Protein 1XQP (pdb70)

Solvent-accessible surface area: 11526 Å² total; per-residue (Å²): 63,144,86,16,38,124,107,0,18,80,19,1,123,172,9,43,53,127,76,0,10,134,26,2,57,175,8,29,6,19,156,5,0,11,54,0,7,161,103,30,35,52,76,41,0,3,45,0,0,1,0,0,0,0,0,23,52,149,44,86,37,40,10,8,72,0,3,74,60,0,3,142,38,0,35,146,81,110,23,147,67,15,24,188,35,0,25,139,0,0,88,66,0,69,33,0,119,77,34,27,122,60,0,38,131,57,1,96,110,0,4,122,32,83,10,60,13,122,64,12,25,62,0,2,137,66,0,21,156,55,7,62,27,155,78,40,47,75,8,0,0,32,0,0,3,0,0,1,2,0,24,0,22,44,105,67,60,93,56,70,8,53,100,105,2,9,0,8,2,32,91,7,0,0,65,0,0,78,5,0,2,10,5,128,34,66,14,86,48,0,59,179,117,49,86,36,0,8,160,36,0,41,21,0,1,165,95,20,37,0,0,0,0,0,0,5,0,1,0,47,17,0,0,36,4,0,33,81,28,68,83,112,176,20,5,45,179,44,0,24,42,2,1,45,127,55,69,74,3,125,57,168

Radius of gyration: 17.63 Å; Cα contacts (8 Å, |Δi|>4): 350; chains: 1; bounding box: 35×51×40 Å

Secondary structure (DSSP, 8-state):
-HHHHHHHHHHHTTS-HHHHHHHHTT-HHHHHHHHHHHHH-HHHHHHHHHHHHHT--S-SS-HHHHHHHHHHHHHTS--SSHHHHHHHHHHH-TTS-TTHHHHHHHHHHHTT----TT-HHHHHHHHIIIIIS-TTSHHHHHHHHHHHHHHHHHHT---PPPTTS-----HHHHHHHHHTT--SS-HHHHHHTHHHHHHHHHHHHHHHT--HHHHHHHHHHHHHHHHH--STTSS-HHHHHHTT-STT-S--

InterPro domains:
  IPR011257 DNA glycosylase [SSF48150] (5-252)
  IPR015254 N-glycosylase/DNA lyase-like [PF09171] (12-231)
  IPR016544 N-glycosylase/DNA lyase [MF_01168] (9-245)
  IPR016544 N-glycosylase/DNA lyase [PIRSF008955] (2-250)
  IPR023170 Helix-hairpin-helix, base-excision DNA repair, C-terminal [G3DSA:1.10.1670.10] (7-243)

Organism: Pyrobaculum aerophilum (strain ATCC 51768 / DSM 7523 / JCM 9630 / CIP 104966 / NBRC 100827 / IM2) (NCBI:txid178306)

Sequence (252 aa):
AESQLKRVIETLRRLGIEEVLKLERRDPQYRAVCNVVKRHGETVGSRLAMLNALISYRLTGKGEEHWEYFGKYFSQLEVIDLCRDFLKYIETSPFLKIGVEARKKRALKACDYVPNLEDLGLTLRQLSHIVGARREQKTLVFTIKILNYAYMCSRGVNRVLPFDIPIPVDYRVARLTWCAGLIDFPPEEALRRYEAVQKIWDAVARETGIPPLHLDTLLWLAGRAVLYGENLHGVPKEVIALFQWRGGCRPP

Nearest PDB structures (foldseek):
  1xqp-assembly1_A  TM=1.004E+00  e=8.273E-38  Pyrobaculum aerophilum
  7p8l-assembly1_A  TM=8.700E-01  e=3.855E-12  Pyrococcus abyssi GE5
  7oli-assembly1_A  TM=8.568E-01  e=7.727E-12  Pyrococcus abyssi GE5
  1xg7-assembly1_B  TM=8.460E-01  e=8.093E-12  Pyrococcus furiosus DSM 3638
  7ou3-assembly1_A  TM=8.286E-01  e=3.458E-10  Thermococcus gammatolerans EJ3

Foldseek 3Di:
DVVLLVLLLVLLLVDALVNLLVLLCPQLLLVLLLLLCVQPPLFLSLLLLLLLLLQQPPWPDDPSVSSNVSSVVRNPDDDDQQLVVSLVVLVPDNRNPPPSVVSNVLSVLCRVPTADLVCLVVRLVVSCVSNVHDSQEQSSLSSSLSSLSSVCSNVVDDDADDQPRFARLDLLLLLLCVLLVVDDDHSVVCNVVVVVSRVSLSVSCVSNVHHRSSVNSLSVQLSCCQAANPPVVSDDPSSNVSSNNDDPRHYD

Structure (mmCIF, N/CA/C/O backbone):
data_1XQP
#
_entry.id   1XQP
#
_cell.length_a   72.220
_cell.length_b   98.110
_cell.length_c   36.170
_cell.angle_alpha   90.00
_cell.angle_beta   90.00
_cell.angle_gamma   90.00
#
_symmetry.space_group_name_H-M   'P 21 21 2'
#
loop_
_entity.id
_entity.type
_entity.pdbx_description
1 polymer '8-oxoguanine DNA glycosylase'
2 non-polymer "2'-DEOXY-8-OXOGUANOSINE"
3 water water
#
loop_
_atom_site.group_PDB
_atom_site.id
_atom_site.type_symbol
_atom_site.label_atom_id
_atom_site.label_alt_id
_atom_site.label_comp_id
_atom_site.label_asym_id
_atom_site.label_entity_id
_atom_site.label_seq_id
_atom_site.pdbx_PDB_ins_code
_atom_site.Cartn_x
_atom_site.Cartn_y
_atom_site.Cartn_z
_atom_site.occupancy
_atom_site.B_iso_or_equiv
_atom_site.auth_seq_id
_atom_site.auth_comp_id
_atom_site.auth_asym_id
_atom_site.auth_atom_id
_atom_site.pdbx_PDB_model_num
ATOM 1 N N . ALA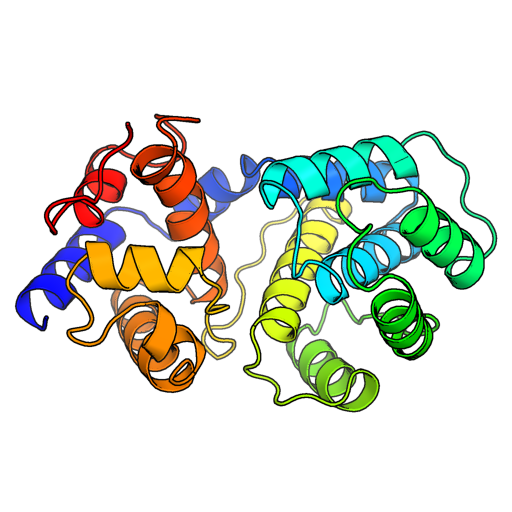 A 1 3 ? 5.844 0.925 20.232 1.00 47.97 3 ALA A N 1
ATOM 2 C CA . ALA A 1 3 ? 5.495 1.964 21.262 1.00 47.66 3 ALA A CA 1
ATOM 3 C C . ALA A 1 3 ? 5.461 1.370 22.679 1.00 47.42 3 ALA A C 1
ATOM 4 O O . ALA A 1 3 ? 5.835 2.042 23.646 1.00 47.24 3 ALA A O 1
ATOM 6 N N . GLU A 1 4 ? 5.000 0.120 22.782 1.00 46.95 4 GLU A N 1
ATOM 7 C CA . GLU A 1 4 ? 5.040 -0.656 24.030 1.00 46.20 4 GLU A CA 1
ATOM 8 C C . GLU A 1 4 ? 6.472 -1.127 24.277 1.00 45.01 4 GLU A C 1
ATOM 9 O O . GLU A 1 4 ? 6.975 -1.081 25.400 1.00 44.19 4 GLU A O 1
ATOM 15 N N . SER A 1 5 ? 7.118 -1.595 23.211 1.00 43.41 5 SER A N 1
ATOM 16 C CA . SER A 1 5 ? 8.518 -2.007 23.275 1.00 42.07 5 SER A CA 1
ATOM 17 C C . SER A 1 5 ? 9.441 -0.811 23.541 1.00 40.47 5 SER A C 1
ATOM 18 O O . SER A 1 5 ? 10.400 -0.924 24.305 1.00 39.80 5 SER A O 1
ATOM 21 N N . GLN A 1 6 ? 9.155 0.317 22.882 1.00 38.58 6 GLN A N 1
ATOM 22 C CA . GLN A 1 6 ? 9.866 1.578 23.146 1.00 37.29 6 GLN A CA 1
ATOM 23 C C . GLN A 1 6 ? 9.616 2.068 24.570 1.00 35.57 6 GLN A C 1
ATOM 24 O O . GLN A 1 6 ? 10.550 2.490 25.268 1.00 34.95 6 GLN A O 1
ATOM 30 N N . LEU A 1 7 ? 8.360 1.999 25.001 1.00 33.98 7 LEU A N 1
ATOM 31 C CA . LEU A 1 7 ? 8.012 2.368 26.370 1.00 33.33 7 LEU A CA 1
ATOM 32 C C . LEU A 1 7 ? 8.824 1.572 27.402 1.00 32.31 7 LEU A C 1
ATOM 33 O O . LEU A 1 7 ? 9.332 2.141 28.367 1.00 30.90 7 LEU A O 1
ATOM 38 N N . LYS A 1 8 ? 8.976 0.267 27.183 1.00 31.89 8 LYS A N 1
ATOM 39 C CA . LYS A 1 8 ? 9.780 -0.571 28.090 1.00 31.32 8 LYS A CA 1
ATOM 40 C C . LYS A 1 8 ? 11.258 -0.160 28.073 1.00 29.80 8 LYS A C 1
ATOM 41 O O . LYS A 1 8 ? 11.893 -0.072 29.112 1.00 28.51 8 LYS A O 1
ATOM 47 N N . ARG A 1 9 ? 11.811 0.079 26.886 1.00 29.00 9 ARG A N 1
ATOM 48 C CA . ARG A 1 9 ? 13.204 0.534 26.763 1.00 28.97 9 ARG A CA 1
ATOM 49 C C . ARG A 1 9 ? 13.451 1.852 27.528 1.00 27.70 9 ARG A C 1
ATOM 50 O O . ARG A 1 9 ? 14.451 1.999 28.241 1.00 26.83 9 ARG A O 1
ATOM 58 N N . VAL A 1 10 ? 12.538 2.806 27.370 1.00 26.35 10 VAL A N 1
ATOM 59 C CA . VAL A 1 10 ? 12.656 4.089 28.061 1.00 26.23 10 VAL A CA 1
ATOM 60 C C . VAL A 1 10 ? 12.621 3.890 29.577 1.00 25.12 10 VAL A C 1
ATOM 61 O O . VAL A 1 10 ? 13.483 4.402 30.309 1.00 23.52 10 VAL A O 1
ATOM 65 N N . ILE A 1 11 ? 11.642 3.128 30.053 1.00 25.16 11 ILE A N 1
ATOM 66 C CA . ILE A 1 11 ? 11.564 2.868 31.510 1.00 26.06 11 ILE A CA 1
ATOM 67 C C . ILE A 1 11 ? 12.861 2.224 32.082 1.00 26.63 11 ILE A C 1
ATOM 68 O O . ILE A 1 11 ? 13.400 2.680 33.095 1.00 26.29 11 ILE A O 1
ATOM 73 N N . GLU A 1 12 ? 13.358 1.180 31.417 1.00 27.37 12 GLU A N 1
ATOM 74 C CA . GLU A 1 12 ? 14.481 0.392 31.958 1.00 28.03 12 GLU A CA 1
ATOM 75 C C . GLU A 1 12 ? 15.824 1.132 31.792 1.00 28.50 12 GLU A C 1
ATOM 76 O O . GLU A 1 12 ? 16.773 0.880 32.530 1.00 28.83 12 GLU A O 1
ATOM 82 N N . THR A 1 13 ? 15.881 2.096 30.868 1.00 29.31 13 THR A N 1
ATOM 83 C CA . THR A 1 13 ? 17.050 2.990 30.760 1.00 29.36 13 THR A CA 1
ATOM 84 C C . THR A 1 13 ? 17.077 4.089 31.840 1.00 29.70 13 THR A C 1
ATOM 85 O O . THR A 1 13 ? 18.077 4.262 32.537 1.00 29.36 13 THR A O 1
ATOM 89 N N . LEU A 1 14 ? 15.975 4.821 32.007 1.00 29.58 14 LEU A N 1
ATOM 90 C CA . LEU A 1 14 ? 15.882 5.849 33.054 1.00 30.56 14 LEU A CA 1
ATOM 91 C C . LEU A 1 14 ? 15.916 5.265 34.475 1.00 31.02 14 LEU A C 1
ATOM 92 O O . LEU A 1 14 ? 16.337 5.927 35.432 1.00 30.21 14 LEU A O 1
ATOM 97 N N . ARG A 1 15 ? 15.496 4.007 34.611 1.00 31.96 15 ARG A N 1
ATOM 98 C CA . ARG A 1 15 ? 15.626 3.287 35.895 1.00 32.47 15 ARG A CA 1
ATOM 99 C C . ARG A 1 15 ? 17.098 3.241 36.371 1.00 32.94 15 ARG A C 1
ATOM 100 O O . ARG A 1 15 ? 17.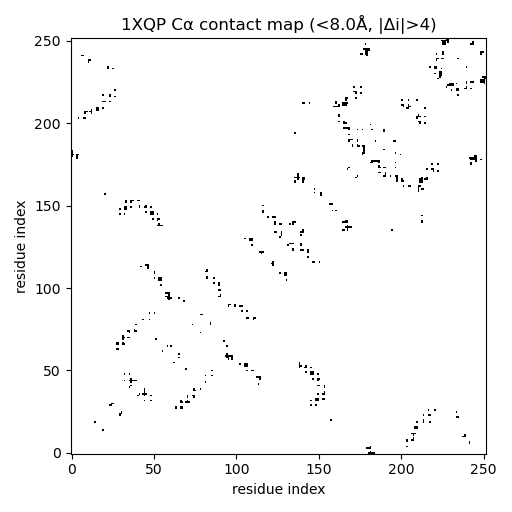352 3.163 37.569 1.00 33.38 15 ARG A O 1
ATOM 108 N N . ARG A 1 16 ? 18.051 3.333 35.436 1.00 32.95 16 ARG A N 1
ATOM 109 C CA . ARG A 1 16 ? 19.491 3.384 35.759 1.00 33.72 16 ARG A CA 1
ATOM 110 C C . ARG A 1 16 ? 19.895 4.597 36.617 1.00 34.32 16 ARG A C 1
ATOM 111 O O . ARG A 1 16 ? 20.875 4.536 37.372 1.00 33.84 16 ARG A O 1
ATOM 119 N N . LEU A 1 17 ? 19.143 5.687 36.464 1.00 35.28 17 LEU A N 1
ATOM 120 C CA . LEU A 1 17 ? 19.332 6.931 37.200 1.00 36.08 17 LEU A CA 1
ATOM 121 C C . LEU A 1 17 ? 18.397 6.931 38.412 1.00 37.06 17 LEU A C 1
ATOM 122 O O . LEU A 1 17 ? 17.175 6.790 38.293 1.00 38.39 17 LEU A O 1
ATOM 129 N N . GLY A 1 18 ? 18.953 7.114 39.588 1.00 37.77 18 GLY A N 1
ATOM 130 C CA . GLY A 1 18 ? 18.076 7.343 40.739 1.00 37.78 18 GLY A CA 1
ATOM 131 C C . GLY A 1 18 ? 17.425 8.724 40.622 1.00 37.85 18 GLY A C 1
ATOM 132 O O . GLY A 1 18 ? 17.805 9.533 39.750 1.00 37.69 18 GLY A O 1
ATOM 133 N N . ILE A 1 19 ? 16.439 9.007 41.484 1.00 37.75 19 ILE A N 1
ATOM 134 C CA . ILE A 1 19 ? 15.931 10.384 41.623 1.00 37.48 19 ILE A CA 1
ATOM 135 C C . ILE A 1 19 ? 17.037 11.317 42.154 1.00 37.85 19 ILE A C 1
ATOM 136 O O . ILE A 1 19 ? 17.046 12.499 41.810 1.00 37.42 19 ILE A O 1
ATOM 141 N N . GLU A 1 20 ? 17.950 10.795 42.990 1.00 37.52 20 GLU A N 1
ATOM 142 C CA . GLU A 1 20 ? 19.057 11.622 43.499 1.00 37.86 20 GLU A CA 1
ATOM 143 C C . GLU A 1 20 ? 19.931 12.162 42.359 1.00 36.98 20 GLU A C 1
ATOM 144 O O . GLU A 1 20 ? 20.255 13.352 42.344 1.00 35.28 20 GLU A O 1
ATOM 150 N N . GLU A 1 21 ? 20.306 11.280 41.426 1.00 36.78 21 GLU A N 1
ATOM 151 C CA . GLU A 1 21 ? 21.102 11.672 40.248 1.00 36.12 21 GLU A CA 1
ATOM 152 C C . GLU A 1 21 ? 20.355 12.696 39.383 1.00 34.65 21 GLU A C 1
ATOM 153 O O . GLU A 1 21 ? 20.942 13.681 38.957 1.00 32.98 21 GLU A O 1
ATOM 159 N N . VAL A 1 22 ? 19.044 12.493 39.167 1.00 33.35 22 VAL A N 1
ATOM 160 C CA . VAL A 1 22 ? 18.225 13.442 38.419 1.00 33.84 22 VAL A CA 1
ATOM 161 C C . VAL A 1 22 ? 18.208 14.831 39.067 1.00 32.93 22 VAL A C 1
ATOM 162 O O . VAL A 1 22 ? 18.432 15.839 38.406 1.00 31.69 22 VAL A O 1
ATOM 166 N N . LEU A 1 23 ? 18.012 14.884 40.386 1.00 32.20 23 LEU A N 1
ATOM 167 C CA . LEU A 1 23 ? 18.077 16.155 41.088 1.00 32.77 23 LEU A CA 1
ATOM 168 C C . LEU A 1 23 ? 19.429 16.858 40.920 1.00 32.00 23 LEU A C 1
ATOM 169 O O . LEU A 1 23 ? 19.475 18.081 40.784 1.00 31.80 23 LEU A O 1
ATOM 174 N N . LYS A 1 24 ? 20.513 16.089 40.923 1.00 32.43 24 LYS A N 1
ATOM 175 C CA . LYS A 1 24 ? 21.848 16.654 40.722 1.00 33.59 24 LYS A CA 1
ATOM 176 C C . LYS A 1 24 ? 22.008 17.209 39.300 1.00 33.38 24 LYS A C 1
ATOM 177 O O . LYS A 1 24 ? 22.510 18.342 39.108 1.00 32.21 24 LYS A O 1
ATOM 183 N N . LEU A 1 25 ? 21.566 16.404 38.332 1.00 33.39 25 LEU A N 1
ATOM 184 C CA . LEU A 1 25 ? 21.633 16.785 36.904 1.00 33.79 25 LEU A CA 1
ATOM 185 C C . LEU A 1 25 ? 20.861 18.078 36.671 1.00 33.43 25 LEU A C 1
ATOM 186 O O . LEU A 1 25 ? 21.257 18.955 35.883 1.00 34.64 25 LEU A O 1
ATOM 191 N N . GLU A 1 26 ? 19.730 18.178 37.341 1.00 33.56 26 GLU A N 1
ATOM 192 C CA . GLU A 1 26 ? 18.815 19.304 37.228 1.00 33.07 26 GLU A CA 1
ATOM 193 C C . GLU A 1 26 ? 19.400 20.635 37.715 1.00 33.10 26 GLU A C 1
ATOM 194 O O . GLU A 1 26 ? 19.055 21.681 37.175 1.00 32.79 26 GLU A O 1
ATOM 200 N N . ARG A 1 27 ? 20.325 20.598 38.689 1.00 32.81 27 ARG A N 1
ATOM 201 C CA . ARG A 1 27 ? 21.047 21.807 39.146 1.00 32.45 27 ARG A CA 1
ATOM 202 C C . ARG A 1 27 ? 21.950 22.476 38.075 1.00 32.26 27 ARG A C 1
ATOM 203 O O . ARG A 1 27 ? 22.343 23.641 38.231 1.00 32.26 27 ARG A O 1
ATOM 211 N N . ARG A 1 28 ? 22.251 21.749 36.994 1.00 31.49 28 ARG A N 1
ATOM 212 C CA . ARG A 1 28 ? 23.031 22.252 35.862 1.00 32.23 28 ARG A CA 1
ATOM 213 C C . ARG A 1 28 ? 22.162 22.799 34.738 1.00 31.97 28 ARG A C 1
ATOM 214 O O . ARG A 1 28 ? 22.691 23.303 33.748 1.00 32.34 28 ARG A O 1
ATOM 222 N N . ASP A 1 29 ? 20.841 22.722 34.869 1.00 31.53 29 ASP A N 1
ATOM 223 C CA . ASP A 1 29 ? 19.987 23.409 33.882 1.00 31.53 29 ASP A CA 1
ATOM 224 C C . ASP A 1 29 ? 20.354 24.912 33.881 1.00 31.12 29 ASP A C 1
ATOM 225 O O . ASP A 1 29 ? 20.322 25.547 34.910 1.00 29.81 29 ASP A O 1
ATOM 230 N N . PRO A 1 30 ? 20.721 25.490 32.735 1.00 31.97 30 PRO A N 1
ATOM 231 C CA . PRO A 1 30 ? 21.021 26.927 32.678 1.00 31.37 30 PRO A CA 1
ATOM 232 C C . PRO A 1 30 ? 19.907 27.808 33.233 1.00 30.40 30 PRO A C 1
ATOM 233 O O . PRO A 1 30 ? 20.182 28.858 33.806 1.00 30.63 30 PRO A O 1
ATOM 237 N N . GLN A 1 31 ? 18.657 27.366 33.104 1.00 30.91 31 GLN A N 1
ATOM 238 C CA . GLN A 1 31 ? 17.489 28.030 33.692 1.00 30.68 31 GLN A CA 1
ATOM 239 C C . GLN A 1 31 ? 17.506 28.082 35.251 1.00 30.67 31 GLN A C 1
ATOM 240 O O . GLN A 1 31 ? 17.076 29.076 35.863 1.00 30.83 31 GLN A O 1
ATOM 246 N N . TYR A 1 32 ? 17.998 27.016 35.893 1.00 31.06 32 TYR A N 1
ATOM 247 C CA . TYR A 1 32 ? 18.128 26.989 37.339 1.00 30.17 32 TYR A CA 1
ATOM 248 C C . TYR A 1 32 ? 19.080 28.114 37.803 1.00 30.02 32 TYR A C 1
ATOM 249 O O . TYR A 1 32 ? 18.764 28.861 38.744 1.00 28.29 32 TYR A O 1
ATOM 258 N N . ARG A 1 33 ? 20.233 28.224 37.134 1.00 30.84 33 ARG A N 1
ATOM 259 C CA . ARG A 1 33 ? 21.223 29.260 37.443 1.00 31.25 33 ARG A CA 1
ATOM 260 C C . ARG A 1 33 ? 20.663 30.697 37.317 1.00 30.71 33 ARG A C 1
ATOM 261 O O . ARG A 1 33 ? 20.895 31.511 38.204 1.00 29.99 33 ARG A O 1
ATOM 269 N N . ALA A 1 34 ? 19.930 30.975 36.234 1.00 30.42 34 ALA A N 1
ATOM 270 C CA . ALA A 1 34 ? 19.300 32.293 36.022 1.00 30.15 34 ALA A CA 1
ATOM 271 C C . ALA A 1 34 ? 18.320 32.618 37.156 1.00 29.48 34 ALA A C 1
ATOM 272 O O . ALA A 1 34 ? 18.343 33.714 37.733 1.00 29.09 34 ALA A O 1
ATOM 274 N N . VAL A 1 35 ? 17.432 31.666 37.460 1.00 29.66 35 VAL A N 1
ATOM 275 C CA . VAL A 1 35 ? 16.445 31.851 38.505 1.00 29.61 35 VAL A CA 1
ATOM 276 C C . VAL A 1 35 ? 17.143 32.086 39.871 1.00 28.60 35 VAL A C 1
ATOM 277 O O . VAL A 1 35 ? 16.732 32.984 40.606 1.00 27.39 35 VAL A O 1
ATOM 281 N N . CYS A 1 36 ? 18.206 31.312 40.145 1.00 29.28 36 CYS A N 1
ATOM 282 C CA . CYS A 1 36 ? 18.954 31.377 41.400 1.00 29.52 36 CYS A CA 1
ATOM 283 C C . CYS A 1 36 ? 19.714 32.715 41.527 1.00 28.72 36 CYS A C 1
ATOM 284 O O . CYS A 1 36 ? 19.709 33.325 42.582 1.00 27.83 36 CYS A O 1
ATOM 287 N N . ASN A 1 37 ? 20.275 33.215 40.425 1.00 29.33 37 ASN A N 1
ATOM 288 C CA . ASN A 1 37 ? 20.888 34.558 40.429 1.00 29.70 37 ASN A CA 1
ATOM 289 C C . ASN A 1 37 ? 19.880 35.659 40.819 1.00 29.54 37 ASN A C 1
ATOM 290 O O . ASN A 1 37 ? 20.204 36.537 41.620 1.00 29.20 37 ASN A O 1
ATOM 295 N N . VAL A 1 38 ? 18.649 35.562 40.305 1.00 29.14 38 VAL A N 1
ATOM 296 C CA . VAL A 1 38 ? 17.592 36.544 40.623 1.00 29.09 38 VAL A CA 1
ATOM 297 C C . VAL A 1 38 ? 17.131 36.443 42.090 1.00 28.69 38 VAL A C 1
ATOM 298 O O . VAL A 1 38 ? 17.016 37.460 42.781 1.00 28.89 38 VAL A O 1
ATOM 302 N N . VAL A 1 39 ? 16.932 35.214 42.569 1.00 28.78 39 VAL A N 1
ATOM 303 C CA . VAL A 1 39 ? 16.614 34.971 43.997 1.00 28.64 39 VAL A CA 1
ATOM 304 C C . VAL A 1 39 ? 17.709 35.454 44.981 1.00 28.88 39 VAL A C 1
ATOM 305 O O . VAL A 1 39 ? 17.399 36.050 46.038 1.00 27.62 39 VAL A O 1
ATOM 309 N N . LYS A 1 40 ? 18.972 35.208 44.645 1.00 28.50 40 LYS A N 1
ATOM 310 C CA . LYS A 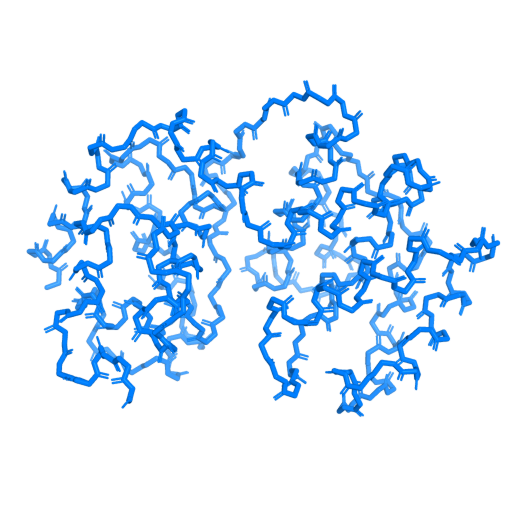1 40 ? 20.074 35.667 45.489 1.00 30.20 40 LYS A CA 1
ATOM 311 C C . LYS A 1 40 ? 20.052 37.199 45.559 1.00 29.52 40 LYS A C 1
ATOM 312 O O . LYS A 1 40 ? 20.298 37.751 46.616 1.00 29.25 40 LYS A O 1
ATOM 318 N N . ARG A 1 41 ? 19.718 37.862 44.449 1.00 29.33 41 ARG A N 1
ATOM 319 C CA . ARG A 1 41 ? 19.720 39.324 44.387 1.00 29.79 41 ARG A CA 1
ATOM 320 C C . ARG A 1 41 ? 18.557 39.935 45.154 1.00 29.49 41 ARG A C 1
ATOM 321 O O . ARG A 1 41 ? 18.762 40.879 45.913 1.00 29.15 41 ARG A O 1
ATOM 329 N N . HIS A 1 42 ? 17.355 39.395 44.950 1.00 29.45 42 HIS A N 1
ATOM 330 C CA . HIS A 1 42 ? 16.120 40.029 45.395 1.00 29.73 42 HIS A CA 1
ATOM 331 C C . HIS A 1 42 ? 15.435 39.392 46.604 1.00 30.52 42 HIS A C 1
ATOM 332 O O . HIS A 1 42 ? 14.480 39.950 47.135 1.00 30.15 42 HIS A O 1
ATOM 339 N N . GLY A 1 43 ? 15.941 38.243 47.050 1.00 31.07 43 GLY A N 1
ATOM 340 C CA . GLY A 1 43 ? 15.297 37.499 48.131 1.00 30.80 43 GLY A CA 1
ATOM 341 C C . GLY A 1 43 ? 14.196 36.574 47.641 1.00 30.71 43 GLY A C 1
ATOM 342 O O . GLY A 1 43 ? 13.770 36.622 46.468 1.00 29.75 43 GLY A O 1
ATOM 343 N N . GLU A 1 44 ? 13.711 35.738 48.547 1.00 30.80 44 GLU A N 1
ATOM 344 C CA . GLU A 1 44 ? 12.799 34.677 48.199 1.00 31.00 44 GLU A CA 1
ATOM 345 C C . GLU A 1 44 ? 11.471 35.170 47.637 1.00 30.39 44 GLU A C 1
ATOM 346 O O . GLU A 1 44 ? 11.008 34.667 46.609 1.00 30.91 44 GLU A O 1
ATOM 352 N N . THR A 1 45 ? 10.841 36.124 48.314 1.00 29.24 45 THR A N 1
ATOM 353 C CA . THR A 1 45 ? 9.497 36.550 47.897 1.00 29.36 45 THR A CA 1
ATOM 354 C C . THR A 1 45 ? 9.540 37.303 46.535 1.00 29.00 45 THR A C 1
ATOM 355 O O . THR A 1 45 ? 8.879 36.892 45.577 1.00 28.15 45 THR A O 1
ATOM 362 N N . VAL A 1 46 ? 10.366 38.346 46.430 1.00 28.47 46 VAL A N 1
ATOM 363 C CA . VAL A 1 46 ? 10.439 39.118 45.175 1.00 28.63 46 VAL A CA 1
ATOM 364 C C . VAL A 1 46 ? 10.999 38.290 44.011 1.00 27.78 46 VAL A C 1
ATOM 365 O O . VAL A 1 46 ? 10.438 38.290 42.901 1.00 26.68 46 VAL A O 1
ATOM 369 N N . GLY A 1 47 ? 12.108 37.589 44.263 1.00 27.69 47 GLY A N 1
ATOM 370 C CA . GLY A 1 47 ? 12.717 36.695 43.255 1.00 27.79 47 GLY A CA 1
ATOM 371 C C . GLY A 1 47 ? 11.768 35.623 42.742 1.00 28.00 47 GLY A C 1
ATOM 372 O O . GLY A 1 47 ? 11.684 35.389 41.519 1.00 26.45 47 GLY A O 1
ATOM 373 N N . SER A 1 48 ? 10.998 35.009 43.646 1.00 27.71 48 SER A N 1
ATOM 374 C CA . SER A 1 48 ? 10.047 33.958 43.231 1.00 27.95 48 SER A CA 1
ATOM 375 C C . SER A 1 48 ? 8.890 34.544 42.422 1.00 27.54 48 SER A C 1
ATOM 376 O O . SER A 1 48 ? 8.502 33.945 41.425 1.00 26.77 48 SER A O 1
ATOM 379 N N . ARG A 1 49 ? 8.423 35.737 42.784 1.00 26.90 49 ARG A N 1
ATOM 380 C CA . ARG A 1 49 ? 7.402 36.446 41.987 1.00 27.37 49 ARG A CA 1
ATOM 381 C C . ARG A 1 49 ? 7.902 36.755 40.566 1.00 27.32 49 ARG A C 1
ATOM 382 O O . ARG A 1 49 ? 7.186 36.515 39.596 1.00 27.19 49 ARG A O 1
ATOM 390 N N . LEU A 1 50 ? 9.130 37.274 40.442 1.00 27.02 50 LEU A N 1
ATOM 391 C CA . LEU A 1 50 ? 9.710 37.610 39.123 1.00 28.03 50 LEU A CA 1
ATOM 392 C C . LEU A 1 50 ? 9.830 36.351 38.250 1.00 28.46 50 LEU A C 1
ATOM 393 O O . LEU A 1 50 ? 9.432 36.348 37.072 1.00 28.97 50 LEU A O 1
ATOM 398 N N . ALA A 1 51 ? 10.329 35.272 38.850 1.00 29.10 51 ALA A N 1
ATOM 399 C CA . ALA A 1 51 ? 10.498 33.991 38.165 1.00 28.76 51 ALA A CA 1
ATOM 400 C C . ALA A 1 51 ? 9.137 33.437 37.718 1.00 28.99 51 ALA A C 1
ATOM 401 O O . ALA A 1 51 ? 9.004 32.949 36.592 1.00 27.88 51 ALA A O 1
ATOM 403 N N . MET A 1 52 ? 8.138 33.557 38.600 1.00 28.14 52 MET A N 1
ATOM 404 C CA . MET A 1 52 ? 6.771 33.099 38.293 1.00 29.07 52 MET A CA 1
ATOM 405 C C . MET A 1 52 ? 6.178 33.805 37.047 1.00 27.53 52 MET A C 1
ATOM 406 O O . MET A 1 52 ? 5.689 33.167 36.083 1.00 27.50 52 MET A O 1
ATOM 411 N N . LEU A 1 53 ? 6.261 35.128 37.074 1.00 27.40 53 LEU A N 1
ATOM 412 C CA . LEU A 1 53 ? 5.796 35.962 35.970 1.00 28.37 53 LEU A CA 1
ATOM 413 C C . LEU A 1 53 ? 6.505 35.607 34.663 1.00 28.65 53 LEU A C 1
ATOM 414 O O . LEU A 1 53 ? 5.838 35.470 33.621 1.00 29.01 53 LEU A O 1
ATOM 419 N N . ASN A 1 54 ? 7.832 35.424 34.730 1.00 29.33 54 ASN A N 1
ATOM 420 C CA . ASN A 1 54 ? 8.598 35.018 33.542 1.00 29.46 54 ASN A CA 1
ATOM 421 C C . ASN A 1 54 ? 8.108 33.670 32.947 1.00 29.60 54 ASN A C 1
ATOM 422 O O . ASN A 1 54 ? 7.925 33.565 31.713 1.00 30.32 54 ASN A O 1
ATOM 427 N N . ALA A 1 55 ? 7.844 32.681 33.807 1.00 29.50 55 ALA A N 1
ATOM 428 C CA . ALA A 1 55 ? 7.359 31.364 33.371 1.00 28.67 55 ALA A CA 1
ATOM 429 C C . ALA A 1 55 ? 5.969 31.469 32.690 1.00 28.68 55 ALA A C 1
ATOM 430 O O . ALA A 1 55 ? 5.741 30.866 31.616 1.00 27.94 55 ALA A O 1
ATOM 432 N N . LEU A 1 56 ? 5.096 32.280 33.289 1.00 27.84 56 LEU A N 1
ATOM 433 C CA . LEU A 1 56 ? 3.733 32.484 32.796 1.00 29.26 56 LEU A CA 1
ATOM 434 C C . LEU A 1 56 ? 3.693 33.091 31.372 1.00 29.75 56 LEU A C 1
ATOM 435 O O . LEU A 1 56 ? 2.724 32.899 30.662 1.00 31.85 56 LEU A O 1
ATOM 440 N N . ILE A 1 57 ? 4.722 33.826 30.959 1.00 30.18 57 ILE A N 1
ATOM 441 C CA . ILE A 1 57 ? 4.780 34.374 29.589 1.00 30.90 57 ILE A CA 1
ATOM 442 C C . ILE A 1 57 ? 5.898 33.764 28.735 1.00 31.29 57 ILE A C 1
ATOM 443 O O . ILE A 1 57 ? 6.288 34.353 27.732 1.00 28.28 57 ILE A O 1
ATOM 448 N N . SER A 1 58 ? 6.349 32.554 29.083 1.00 31.70 58 SER A N 1
ATOM 449 C CA . SER A 1 58 ? 7.451 31.909 28.353 1.00 33.06 58 SER A CA 1
ATOM 450 C C . SER A 1 58 ? 6.864 31.068 27.212 1.00 33.43 58 SER A C 1
ATOM 451 O O . SER A 1 58 ? 6.871 29.841 27.281 1.00 35.18 58 SER A O 1
ATOM 454 N N . TYR A 1 59 ? 6.352 31.744 26.190 1.00 34.57 59 TYR A N 1
ATOM 455 C CA . TYR A 1 59 ? 5.681 31.128 25.030 1.00 35.03 59 TYR A CA 1
ATOM 456 C C . TYR A 1 59 ? 5.877 31.988 23.767 1.00 34.88 59 TYR A C 1
ATOM 457 O O . TYR A 1 59 ? 6.131 33.184 23.860 1.00 32.65 59 TYR A O 1
ATOM 466 N N . ARG A 1 60 ? 5.769 31.373 22.591 1.00 36.04 60 ARG A N 1
ATOM 467 C CA . ARG A 1 60 ? 5.986 32.087 21.319 1.00 37.43 60 ARG A CA 1
ATOM 468 C C . ARG A 1 60 ? 7.240 32.972 21.336 1.00 37.49 60 ARG A C 1
ATOM 469 O O . ARG A 1 60 ? 7.198 34.184 21.052 1.00 36.68 60 ARG A O 1
ATOM 477 N N . LEU A 1 61 ? 8.360 32.336 21.666 1.00 38.56 61 LEU A N 1
ATOM 478 C CA . LEU A 1 61 ? 9.637 33.008 21.766 1.00 39.82 61 LEU A CA 1
ATOM 479 C C . LEU A 1 61 ? 10.281 33.075 20.397 1.00 40.79 61 LEU A C 1
ATOM 480 O O . LEU A 1 61 ? 9.961 32.303 19.494 1.00 41.67 61 LEU A O 1
ATOM 485 N N . THR A 1 62 ? 11.192 34.015 20.243 1.00 42.42 62 THR A N 1
ATOM 486 C CA . THR A 1 62 ? 11.928 34.155 18.990 1.00 43.42 62 THR A CA 1
ATOM 487 C C . THR A 1 62 ? 12.988 33.029 18.868 1.00 44.18 62 THR A C 1
ATOM 488 O O . THR A 1 62 ? 13.078 32.354 17.827 1.00 44.96 62 THR A O 1
ATOM 492 N N . GLY A 1 63 ? 13.761 32.826 19.945 1.00 44.45 63 GLY A N 1
ATOM 493 C CA . GLY A 1 63 ? 14.805 31.794 20.013 1.00 43.66 63 GLY A CA 1
ATOM 494 C C . GLY A 1 63 ? 14.561 30.794 21.124 1.00 43.50 63 GLY A C 1
ATOM 495 O O . GLY A 1 63 ? 13.422 30.636 21.566 1.00 43.93 63 GLY A O 1
ATOM 496 N N . LYS A 1 64 ? 15.633 30.110 21.548 1.00 42.91 64 LYS A N 1
ATOM 497 C CA . LYS A 1 64 ? 15.589 29.053 22.591 1.00 42.45 64 LYS A CA 1
ATOM 498 C C . LYS A 1 64 ? 15.060 29.489 23.963 1.00 41.39 64 LYS A C 1
ATOM 499 O O . LYS A 1 64 ? 15.419 30.560 24.466 1.00 41.40 64 LYS A O 1
ATOM 505 N N . GLY A 1 65 ? 14.255 28.613 24.578 1.00 40.69 65 GLY A N 1
ATOM 506 C CA . GLY A 1 65 ? 13.909 28.719 26.009 1.00 40.07 65 GLY A CA 1
ATOM 507 C C . GLY A 1 65 ? 15.106 29.114 26.871 1.00 39.37 65 GLY A C 1
ATOM 508 O O . GLY A 1 65 ? 15.042 30.107 27.603 1.00 38.85 65 GLY A O 1
ATOM 509 N N . GLU A 1 66 ? 16.216 28.377 26.757 1.00 38.95 66 GLU A N 1
ATOM 510 C CA . GLU A 1 66 ? 17.417 28.639 27.596 1.00 38.62 66 GLU A CA 1
ATOM 511 C C . GLU A 1 66 ? 17.999 30.053 27.450 1.00 38.15 66 GLU A C 1
ATOM 512 O O . GLU A 1 66 ? 18.429 30.661 28.445 1.00 38.38 66 GLU A O 1
ATOM 518 N N . GLU A 1 67 ? 18.004 30.584 26.230 1.00 37.30 67 GLU A N 1
ATOM 519 C CA . GLU A 1 67 ? 18.527 31.940 25.979 1.00 37.91 67 GLU A CA 1
ATOM 520 C C . GLU A 1 67 ? 17.622 33.045 26.569 1.00 36.78 67 GLU A C 1
ATOM 521 O O . GLU A 1 67 ? 18.089 34.111 27.003 1.00 36.01 67 GLU A O 1
ATOM 527 N N . HIS A 1 68 ? 16.321 32.791 26.521 1.00 35.75 68 HIS A N 1
ATOM 528 C CA . HIS A 1 68 ? 15.303 33.690 27.088 1.00 35.13 68 HIS A CA 1
ATOM 529 C C . HIS A 1 68 ? 15.509 33.803 28.617 1.00 33.43 68 HIS A C 1
ATOM 530 O O . HIS A 1 68 ? 15.581 34.923 29.162 1.00 33.41 68 HIS A O 1
ATOM 537 N N . TRP A 1 69 ? 15.717 32.653 29.256 1.00 32.49 69 TRP A N 1
ATOM 538 C CA . TRP A 1 69 ? 15.972 32.586 30.714 1.00 32.14 69 TRP A CA 1
ATOM 539 C C . TRP A 1 69 ? 17.312 33.249 31.110 1.00 31.91 69 TRP A C 1
ATOM 540 O O . TRP A 1 69 ? 17.387 33.961 32.116 1.00 31.55 69 TRP A O 1
ATOM 551 N N . GLU A 1 70 ? 18.353 33.032 30.319 1.00 32.35 70 GLU A N 1
ATOM 552 C CA . GLU A 1 70 ? 19.631 33.735 30.539 1.00 33.12 70 GLU A CA 1
ATOM 553 C C . GLU A 1 70 ? 19.460 35.277 30.500 1.00 32.34 70 GLU A C 1
ATOM 554 O O . GLU A 1 70 ? 19.952 35.987 31.393 1.00 32.50 70 GLU A O 1
ATOM 560 N N . TYR A 1 71 ? 18.714 35.792 29.518 1.00 31.83 71 TYR A N 1
ATOM 561 C CA . TYR A 1 71 ? 18.418 37.230 29.452 1.00 31.33 71 TYR A CA 1
ATOM 562 C C . TYR A 1 71 ? 17.650 37.732 30.700 1.00 29.82 71 TYR A C 1
ATOM 563 O O . TYR A 1 71 ? 17.983 38.768 31.239 1.00 28.98 71 TYR A O 1
ATOM 572 N N . PHE A 1 72 ? 16.632 36.991 31.136 1.00 29.34 72 PHE A N 1
ATOM 573 C CA . PHE A 1 72 ? 15.887 37.303 32.353 1.00 29.58 72 PHE A CA 1
ATOM 574 C C . PHE A 1 72 ? 16.825 37.436 33.575 1.00 29.30 72 PHE A C 1
ATOM 575 O O . PHE A 1 72 ? 16.703 38.380 34.390 1.00 28.55 72 PHE A O 1
ATOM 583 N N . GLY A 1 73 ? 17.743 36.477 33.712 1.00 29.47 73 GLY A N 1
ATOM 584 C CA . GLY A 1 73 ? 18.637 36.438 34.858 1.00 30.42 73 GLY A CA 1
ATOM 585 C C . GLY A 1 73 ? 19.561 37.649 34.883 1.00 30.50 73 GLY A C 1
ATOM 586 O O . GLY A 1 73 ? 19.732 38.289 35.912 1.00 29.80 73 GLY A O 1
ATOM 587 N N . LYS A 1 74 ? 20.143 37.968 33.738 1.00 30.81 74 LYS A N 1
ATOM 588 C CA . LYS A 1 74 ? 21.033 39.123 33.616 1.00 32.07 74 LYS A CA 1
ATOM 589 C C . LYS A 1 74 ? 20.313 40.453 33.837 1.00 31.67 74 LYS A C 1
ATOM 590 O O . LYS A 1 74 ? 20.859 41.342 34.505 1.00 31.66 74 LYS A O 1
ATOM 596 N N . TYR A 1 75 ? 19.074 40.554 33.337 1.00 30.91 75 TYR A N 1
ATOM 597 C CA . TYR A 1 75 ? 18.257 41.774 33.462 1.00 31.07 75 TYR A CA 1
ATOM 598 C C . TYR A 1 75 ? 17.974 42.143 34.933 1.00 30.92 75 TYR A C 1
ATOM 599 O O . TYR A 1 75 ? 18.259 43.278 35.352 1.00 30.58 75 TYR A O 1
ATOM 608 N N . PHE A 1 76 ? 17.436 41.186 35.697 1.00 30.25 76 PHE A N 1
ATOM 609 C CA . PHE A 1 76 ? 17.004 41.419 37.090 1.00 30.72 76 PHE A CA 1
ATOM 610 C C . PHE A 1 76 ? 18.124 41.299 38.121 1.00 30.55 76 PHE A C 1
ATOM 611 O O . PHE A 1 76 ? 18.045 41.926 39.204 1.00 30.80 76 PHE A O 1
ATOM 619 N N . SER A 1 77 ? 19.186 40.556 37.789 1.00 30.93 77 SER A N 1
ATOM 620 C CA . SER A 1 77 ? 20.323 40.383 38.716 1.00 31.59 77 SER A CA 1
ATOM 621 C C . SER A 1 77 ? 21.109 41.666 39.005 1.00 31.45 77 SER A C 1
ATOM 622 O O . SER A 1 77 ? 21.773 41.767 40.032 1.00 31.42 77 SER A O 1
ATOM 625 N N . GLN A 1 78 ? 21.022 42.637 38.102 1.00 31.86 78 GLN A N 1
ATOM 626 C CA . GLN A 1 78 ? 21.787 43.894 38.216 1.00 32.42 78 GLN A CA 1
ATOM 627 C C . GLN A 1 78 ? 20.891 45.134 38.208 1.00 31.81 78 GLN A C 1
ATOM 628 O O . GLN A 1 78 ? 21.324 46.213 37.799 1.00 31.05 78 GLN A O 1
ATOM 634 N N . LEU A 1 79 ? 19.653 44.975 38.679 1.00 31.50 79 LEU A N 1
ATOM 635 C CA . LEU A 1 79 ? 18.680 46.053 38.659 1.00 31.70 79 LEU A CA 1
ATOM 636 C C . LEU A 1 79 ? 17.891 46.046 39.952 1.00 31.09 79 LEU A C 1
ATOM 637 O O . LEU A 1 79 ? 17.424 44.983 40.379 1.00 30.51 79 LEU A O 1
ATOM 642 N N . GLU A 1 80 ? 17.733 47.223 40.569 1.00 30.84 80 GLU A N 1
ATOM 643 C CA . GLU A 1 80 ? 16.876 47.374 41.743 1.00 31.22 80 GLU A CA 1
ATOM 644 C C . GLU A 1 80 ? 15.404 47.297 41.335 1.00 31.11 80 GLU A C 1
ATOM 645 O O . GLU A 1 80 ? 15.013 47.876 40.341 1.00 31.35 80 GLU A O 1
ATOM 651 N N . VAL A 1 81 ? 14.604 46.577 42.116 1.00 31.44 81 VAL A N 1
ATOM 652 C CA . VAL A 1 81 ? 13.160 46.410 41.856 1.00 31.45 81 VAL A CA 1
ATOM 653 C C . VAL A 1 81 ? 12.348 47.125 42.953 1.00 32.26 81 VAL A C 1
ATOM 654 O O . VAL A 1 81 ? 12.549 46.878 44.142 1.00 32.30 81 VAL A O 1
ATOM 658 N N . ILE A 1 82 ? 11.445 48.016 42.544 1.00 32.89 82 ILE A N 1
ATOM 659 C CA . ILE A 1 82 ? 10.648 48.831 43.474 1.00 34.13 82 ILE A CA 1
ATOM 660 C C . ILE A 1 82 ? 9.154 48.473 43.444 1.00 35.32 82 ILE A C 1
ATOM 661 O O . ILE A 1 82 ? 8.620 48.011 44.454 1.00 36.69 82 ILE A O 1
ATOM 666 N N . ASP A 1 83 ? 8.471 48.700 42.316 1.00 36.54 83 ASP A N 1
ATOM 667 C CA . ASP A 1 8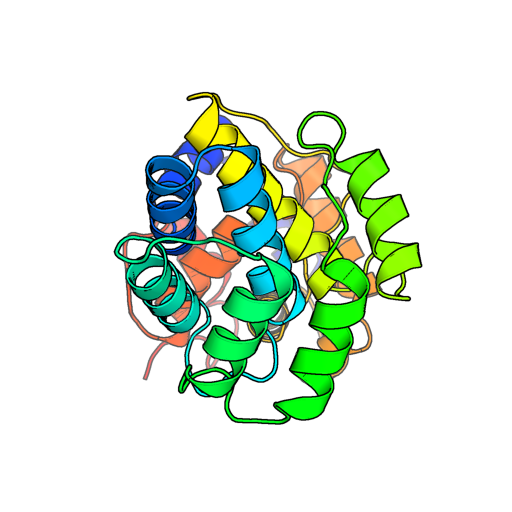3 ? 7.112 48.161 42.128 1.00 35.91 83 ASP A CA 1
ATOM 668 C C . ASP A 1 83 ? 7.155 47.008 41.147 1.00 35.40 83 ASP A C 1
ATOM 669 O O . ASP A 1 83 ? 7.474 47.168 39.966 1.00 34.76 83 ASP A O 1
ATOM 674 N N . LEU A 1 84 ? 6.787 45.846 41.654 1.00 34.92 84 LEU A N 1
ATOM 675 C CA . LEU A 1 84 ? 6.889 44.609 40.903 1.00 34.38 84 LEU A CA 1
ATOM 676 C C . LEU A 1 84 ? 6.105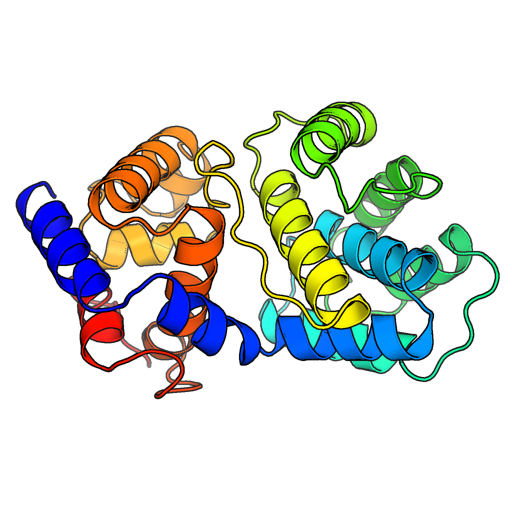 44.580 39.575 1.00 32.88 84 LEU A C 1
ATOM 677 O O . LEU A 1 84 ? 6.687 44.256 38.557 1.00 31.88 84 LEU A O 1
ATOM 682 N N . CYS A 1 85 ? 4.816 44.933 39.564 1.00 31.77 85 CYS A N 1
ATOM 683 C CA . CYS A 1 85 ? 4.061 45.014 38.304 1.00 31.89 85 CYS A CA 1
ATOM 684 C C . CYS A 1 85 ? 4.684 45.929 37.261 1.00 30.73 85 CYS A C 1
ATOM 685 O O . CYS A 1 85 ? 4.878 45.537 36.116 1.00 30.24 85 CYS A O 1
ATOM 688 N N . ARG A 1 86 ? 4.908 47.183 37.659 1.00 30.34 86 ARG A N 1
ATOM 689 C CA . ARG A 1 86 ? 5.502 48.187 36.783 1.00 30.23 86 ARG A CA 1
ATOM 690 C C . ARG A 1 86 ? 6.801 47.704 36.158 1.00 29.37 86 ARG A C 1
ATOM 691 O O . ARG A 1 86 ? 6.969 47.749 34.934 1.00 29.04 86 ARG A O 1
ATOM 699 N N . ASP A 1 87 ? 7.716 47.274 37.023 1.00 28.84 87 ASP A N 1
ATOM 700 C CA . ASP A 1 87 ? 9.057 46.871 36.599 1.00 28.68 87 ASP A CA 1
ATOM 701 C C . ASP A 1 87 ? 8.992 45.667 35.651 1.00 28.56 87 ASP A C 1
ATOM 702 O O . ASP A 1 87 ? 9.710 45.618 34.628 1.00 28.65 87 ASP A O 1
ATOM 707 N N . PHE A 1 88 ? 8.122 44.697 35.968 1.00 27.88 88 PHE A N 1
ATOM 708 C CA . PHE A 1 88 ? 7.969 43.529 35.095 1.00 28.38 88 PHE A CA 1
ATOM 709 C C . PHE A 1 88 ? 7.388 43.881 33.722 1.00 28.43 88 PHE A C 1
ATOM 710 O O . PHE A 1 88 ? 7.869 43.391 32.705 1.00 27.20 88 PHE A O 1
ATOM 718 N N . LEU A 1 89 ? 6.370 44.733 33.689 1.00 29.24 89 LEU A N 1
ATOM 719 C CA . LEU A 1 89 ? 5.814 45.162 32.405 1.00 30.36 89 LEU A CA 1
ATOM 720 C C . LEU A 1 89 ? 6.831 45.949 31.569 1.00 30.29 89 LEU A C 1
ATOM 721 O O . LEU A 1 89 ? 6.871 45.805 30.351 1.00 30.54 89 LEU A O 1
ATOM 726 N N . LYS A 1 90 ? 7.664 46.762 32.223 1.00 31.04 90 LYS A N 1
ATOM 727 C CA . LYS A 1 90 ? 8.753 47.457 31.516 1.00 31.39 90 LYS A CA 1
ATOM 728 C C . LYS A 1 90 ? 9.724 46.451 30.866 1.00 31.08 90 LYS A C 1
ATOM 729 O O . LYS A 1 90 ? 10.109 46.630 29.701 1.00 31.05 90 LYS A O 1
ATOM 735 N N . TYR A 1 91 ? 10.099 45.400 31.621 1.00 30.60 91 TYR A N 1
ATOM 736 C CA . TYR A 1 91 ? 10.947 44.304 31.112 1.00 30.65 91 TYR A CA 1
ATOM 737 C C . TYR A 1 91 ? 10.324 43.599 29.906 1.00 30.94 91 TYR A C 1
ATOM 738 O O . TYR A 1 91 ? 11.022 43.246 28.960 1.00 31.17 91 TYR A O 1
ATOM 747 N N . ILE A 1 92 ? 9.021 43.340 29.963 1.00 31.96 92 ILE A N 1
ATOM 748 C CA . ILE A 1 92 ? 8.314 42.732 28.827 1.00 32.44 92 ILE A CA 1
ATOM 749 C C . ILE A 1 92 ? 8.478 43.596 27.556 1.00 33.21 92 ILE A C 1
ATOM 750 O O . ILE A 1 92 ? 8.694 43.069 26.471 1.00 33.48 92 ILE A O 1
ATOM 755 N N . GLU A 1 93 ? 8.358 44.910 27.707 1.00 34.27 93 GLU A N 1
ATOM 756 C CA . GLU A 1 93 ? 8.478 45.844 26.570 1.00 35.49 93 GLU A CA 1
ATOM 757 C C . GLU A 1 93 ? 9.906 45.923 25.995 1.00 36.07 93 GLU A C 1
ATOM 758 O O . GLU A 1 93 ? 10.080 46.283 24.832 1.00 36.63 93 GLU A O 1
ATOM 764 N N . THR A 1 94 ? 10.903 45.543 26.799 1.00 36.88 94 THR A N 1
ATOM 765 C CA . THR A 1 94 ? 12.323 45.600 26.424 1.00 37.08 94 THR A CA 1
ATOM 766 C C . THR A 1 94 ? 12.867 44.326 25.768 1.00 37.57 94 THR A C 1
ATOM 767 O O . THR A 1 94 ? 13.654 44.403 24.825 1.00 37.29 94 THR A O 1
ATOM 771 N N . SER A 1 95 ? 12.500 43.159 26.297 1.00 37.71 95 SER A N 1
ATOM 772 C CA . SER A 1 95 ? 13.147 41.899 25.897 1.00 38.36 95 SER A CA 1
ATOM 773 C C . SER A 1 95 ? 12.942 41.506 24.425 1.00 38.98 95 SER A C 1
ATOM 774 O O . SER A 1 95 ? 11.809 41.419 23.968 1.00 39.61 95 SER A O 1
ATOM 777 N N . PRO A 1 96 ? 14.036 41.197 23.721 1.00 39.89 96 PRO A N 1
ATOM 778 C CA . PRO A 1 96 ? 13.966 40.779 22.317 1.00 39.81 96 PRO A CA 1
ATOM 779 C C . PRO A 1 96 ? 13.327 39.409 22.119 1.00 40.28 96 PRO A C 1
ATOM 780 O O . PRO A 1 96 ? 12.944 39.074 21.007 1.00 40.67 96 PRO A O 1
ATOM 784 N N . PHE A 1 97 ? 13.225 38.626 23.194 1.00 40.08 97 PHE A N 1
ATOM 785 C CA . PHE A 1 97 ? 12.623 37.295 23.149 1.00 40.01 97 PHE A CA 1
ATOM 786 C C . PHE A 1 97 ? 11.088 37.360 23.204 1.00 39.69 97 PHE A C 1
ATOM 787 O O . PHE A 1 97 ? 10.417 36.392 22.846 1.00 39.40 97 PHE A O 1
ATOM 795 N N . LEU A 1 98 ? 10.563 38.508 23.651 1.00 39.17 98 LEU A N 1
ATOM 796 C CA . LEU A 1 98 ? 9.141 38.682 23.955 1.00 38.67 98 LEU A CA 1
ATOM 797 C C . LEU A 1 98 ? 8.443 39.635 22.989 1.00 38.32 98 LEU A C 1
ATOM 798 O O . LEU A 1 98 ? 7.307 40.056 23.245 1.00 37.36 98 LEU A O 1
ATOM 803 N N . LYS A 1 99 ? 9.099 39.982 21.876 1.00 38.24 99 LYS A N 1
ATOM 804 C CA . LYS A 1 99 ? 8.546 41.017 20.994 1.00 38.11 99 LYS A CA 1
ATOM 805 C C . LYS A 1 99 ? 7.235 40.626 20.306 1.00 37.39 99 LYS A C 1
ATOM 806 O O . LYS A 1 99 ? 6.426 41.494 20.004 1.00 37.27 99 LYS A O 1
ATOM 812 N N . ILE A 1 100 ? 7.011 39.338 20.083 1.00 36.80 100 ILE A N 1
ATOM 813 C CA . ILE A 1 100 ? 5.731 38.875 19.526 1.00 36.99 100 ILE A CA 1
ATOM 814 C C . ILE A 1 100 ? 4.602 38.984 20.555 1.00 36.66 100 ILE A C 1
ATOM 815 O O . ILE A 1 100 ? 4.732 38.496 21.677 1.00 36.16 100 ILE A O 1
ATOM 820 N N . GLY A 1 101 ? 3.497 39.616 20.162 1.00 36.29 101 GLY A N 1
ATOM 821 C CA . GLY A 1 101 ? 2.285 39.668 20.987 1.00 36.33 101 GLY A CA 1
ATOM 822 C C . GLY A 1 101 ? 2.508 40.268 22.361 1.00 36.15 101 GLY A C 1
ATOM 823 O O . GLY A 1 101 ? 2.089 39.700 23.370 1.00 36.13 101 GLY A O 1
ATOM 824 N N . VAL A 1 102 ? 3.169 41.418 22.404 1.00 36.38 102 VAL A N 1
ATOM 825 C CA . VAL A 1 102 ? 3.548 42.036 23.674 1.00 36.51 102 VAL A CA 1
ATOM 826 C C . VAL A 1 102 ? 2.320 42.449 24.512 1.00 36.34 102 VAL A C 1
ATOM 827 O O . VAL A 1 102 ? 2.329 42.277 25.730 1.00 34.90 102 VAL A O 1
ATOM 831 N N . GLU A 1 103 ? 1.268 42.988 23.884 1.00 36.41 103 GLU A N 1
ATOM 832 C CA . GLU A 1 103 ? 0.094 43.433 24.659 1.00 36.59 103 GLU A CA 1
ATOM 833 C C . GLU A 1 103 ? -0.642 42.273 25.345 1.00 36.00 103 GLU A C 1
ATOM 834 O O . GLU A 1 103 ? -1.105 42.414 26.477 1.00 35.70 103 GLU A O 1
ATOM 840 N N . ALA A 1 104 ? -0.761 41.137 24.669 1.00 35.53 104 ALA A N 1
ATOM 841 C CA . ALA A 1 104 ? -1.365 39.957 25.285 1.00 35.99 104 ALA A CA 1
ATOM 842 C C . ALA A 1 104 ? -0.501 39.434 26.444 1.00 35.38 104 ALA A C 1
ATOM 843 O O . ALA A 1 104 ? -1.033 38.970 27.472 1.00 35.27 104 ALA A O 1
ATOM 845 N N . ARG A 1 105 ? 0.830 39.505 26.288 1.00 35.08 105 ARG A N 1
ATOM 846 C CA . ARG A 1 105 ? 1.755 39.156 27.379 1.00 34.68 105 ARG A CA 1
ATOM 847 C C . ARG A 1 105 ? 1.532 40.034 28.612 1.00 34.14 105 ARG A C 1
ATOM 848 O O . ARG A 1 105 ? 1.430 39.532 29.729 1.00 32.90 105 ARG A O 1
ATOM 856 N N . LYS A 1 106 ? 1.494 41.353 28.386 1.00 33.83 106 LYS A N 1
ATOM 857 C CA . LYS A 1 106 ? 1.287 42.330 29.458 1.00 33.84 106 LYS A CA 1
ATOM 858 C C . LYS A 1 106 ? -0.033 42.056 30.166 1.00 33.01 106 LYS A C 1
ATOM 859 O O . LYS A 1 106 ? -0.096 42.052 31.384 1.00 31.62 106 LYS A O 1
ATOM 865 N N . LYS A 1 107 ? -1.083 41.809 29.389 1.00 33.98 107 LYS A N 1
ATOM 866 C CA . LYS A 1 107 ? -2.399 41.448 29.937 1.00 34.59 107 LYS A CA 1
ATOM 867 C C . LYS A 1 107 ? -2.341 40.211 30.851 1.00 34.29 107 LYS A C 1
ATOM 868 O O . LYS A 1 107 ? -2.894 40.232 31.953 1.00 33.29 107 LYS A O 1
ATOM 874 N N . ARG A 1 108 ? -1.677 39.136 30.407 1.00 34.52 108 ARG A N 1
ATOM 875 C CA . ARG A 1 108 ? -1.497 37.963 31.279 1.00 34.55 108 ARG A CA 1
ATOM 876 C C . ARG A 1 108 ? -0.748 38.324 32.543 1.00 33.52 108 ARG A C 1
ATOM 877 O O . ARG A 1 108 ? -1.162 37.930 33.638 1.00 33.67 108 ARG A O 1
ATOM 885 N N . ALA A 1 109 ? 0.364 39.054 32.402 1.00 32.55 109 ALA A N 1
ATOM 886 C CA . ALA A 1 109 ? 1.179 39.425 33.566 1.00 32.53 109 ALA A CA 1
ATOM 887 C C . ALA A 1 109 ? 0.379 40.255 34.559 1.00 32.29 109 ALA A C 1
ATOM 888 O O . ALA A 1 109 ? 0.460 40.046 35.782 1.00 31.40 109 ALA A O 1
ATOM 890 N N . LEU A 1 110 ? -0.427 41.170 34.033 1.00 31.61 110 LEU A N 1
ATOM 891 C CA . LEU A 1 110 ? -1.281 41.996 34.882 1.00 32.65 110 LEU A CA 1
ATOM 892 C C . LEU A 1 110 ? -2.243 41.162 35.749 1.00 32.68 110 LEU A C 1
ATOM 893 O O . LEU A 1 110 ? -2.441 41.492 36.907 1.00 31.64 110 LEU A O 1
ATOM 898 N N . LYS A 1 111 ? -2.779 40.055 35.224 1.00 33.11 111 LYS A N 1
ATOM 899 C CA . LYS A 1 111 ? -3.662 39.197 36.038 1.00 33.94 111 LYS A CA 1
ATOM 900 C C . LYS A 1 111 ? -2.974 38.605 37.263 1.00 33.89 111 LYS A C 1
ATOM 901 O O . LYS A 1 111 ? -3.601 38.499 38.317 1.00 34.41 111 LYS A O 1
ATOM 907 N N . ALA A 1 112 ? -1.696 38.231 37.127 1.00 33.20 112 ALA A N 1
ATOM 908 C CA . ALA A 1 112 ? -0.938 37.543 38.193 1.00 33.10 112 ALA A CA 1
ATOM 909 C C . ALA A 1 112 ? 0.051 38.424 38.982 1.00 32.55 112 ALA A C 1
ATOM 910 O O . ALA A 1 112 ? 0.647 38.006 39.981 1.00 31.55 112 ALA A O 1
ATOM 912 N N . CYS A 1 113 ? 0.218 39.648 38.516 1.00 32.93 113 CYS A N 1
ATOM 913 C CA . CYS A 1 113 ? 0.980 40.679 39.172 1.00 32.99 113 CYS A CA 1
ATOM 914 C C . CYS A 1 113 ? 1.123 40.770 40.684 1.00 32.46 113 CYS A C 1
ATOM 915 O O . CYS A 1 113 ? 2.239 40.904 41.218 1.00 30.93 113 CYS A O 1
ATOM 918 N N . ASP A 1 114 ? -0.032 40.800 41.340 1.00 32.43 114 ASP A N 1
ATOM 919 C CA . ASP A 1 114 ? -0.118 41.014 42.783 1.00 32.72 114 ASP A CA 1
ATOM 920 C C . ASP A 1 114 ? -0.120 39.691 43.532 1.00 32.15 114 ASP A C 1
ATOM 921 O O . ASP A 1 114 ? -0.112 39.693 44.761 1.00 32.09 114 ASP A O 1
ATOM 926 N N . TYR A 1 115 ? -0.124 38.574 42.804 1.00 31.24 115 TYR A N 1
ATOM 927 C CA . TYR A 1 115 ? -0.226 37.233 43.423 1.00 31.26 115 TYR A CA 1
ATOM 928 C C . TYR A 1 115 ? 1.101 36.773 44.032 1.00 31.02 115 TYR A C 1
ATOM 929 O O . TYR A 1 115 ? 2.124 36.780 43.350 1.00 31.30 115 TYR A O 1
ATOM 938 N N . VAL A 1 116 ? 1.070 36.353 45.302 1.00 30.43 116 VAL A N 1
ATOM 939 C CA . VAL A 1 116 ? 2.237 35.802 45.976 1.00 31.51 116 VAL A CA 1
ATOM 940 C C . VAL A 1 116 ? 2.055 34.281 46.063 1.00 31.20 116 VAL A C 1
ATOM 941 O O . VAL A 1 116 ? 1.097 33.814 46.713 1.00 32.61 116 VAL A O 1
ATOM 945 N N . PRO A 1 117 ? 2.918 33.519 45.382 1.00 31.08 117 PRO A N 1
ATOM 946 C CA . PRO A 1 117 ? 2.839 32.039 45.404 1.00 30.43 117 PRO A CA 1
ATOM 947 C C . PRO A 1 117 ? 3.213 31.448 46.773 1.00 30.73 117 PRO A C 1
ATOM 948 O O . PRO A 1 117 ? 4.036 32.010 47.493 1.00 30.34 117 PRO A O 1
ATOM 952 N N . ASN A 1 118 ? 2.602 30.325 47.120 1.00 31.37 118 ASN A N 1
ATOM 953 C CA . ASN A 1 118 ? 2.967 29.596 48.334 1.00 30.94 118 ASN A CA 1
ATOM 954 C C . ASN A 1 118 ? 4.033 28.532 47.991 1.00 30.27 118 ASN A C 1
ATOM 955 O O . ASN A 1 118 ? 3.715 27.469 47.427 1.00 29.86 118 ASN A O 1
ATOM 960 N N . LEU A 1 119 ? 5.287 28.807 48.328 1.00 30.30 119 LEU A N 1
ATOM 961 C CA . LEU A 1 119 ? 6.386 27.906 47.914 1.00 30.61 119 LEU A CA 1
ATOM 962 C C . LEU A 1 119 ? 6.408 26.575 48.689 1.00 30.88 119 LEU A C 1
ATOM 963 O O . LEU A 1 119 ? 7.009 25.628 48.248 1.00 30.85 119 LEU A O 1
ATOM 968 N N . GLU A 1 120 ? 5.767 26.521 49.858 1.00 30.75 120 GLU A N 1
ATOM 969 C CA . GLU A 1 120 ? 5.716 25.278 50.648 1.00 32.62 120 GLU A CA 1
ATOM 970 C C . GLU A 1 120 ? 4.551 24.343 50.292 1.00 32.59 120 GLU A C 1
ATOM 971 O O . GLU A 1 120 ? 4.583 23.180 50.676 1.00 35.51 120 GLU A O 1
ATOM 977 N N . ASP A 1 121 ? 3.512 24.861 49.632 1.00 31.90 121 ASP A N 1
ATOM 978 C CA . ASP A 1 121 ? 2.400 24.066 49.123 1.00 31.60 121 ASP A CA 1
ATOM 979 C C . ASP A 1 121 ? 2.183 24.382 47.640 1.00 30.76 121 ASP A C 1
ATOM 980 O O . ASP A 1 121 ? 1.287 25.187 47.273 1.00 27.84 121 ASP A O 1
ATOM 985 N N . LEU A 1 122 ? 2.973 23.714 46.802 1.00 31.18 122 LEU A N 1
ATOM 986 C CA . LEU A 1 122 ? 2.897 23.936 45.342 1.00 31.76 122 LEU A CA 1
ATOM 987 C C . LEU A 1 122 ? 1.607 23.408 44.699 1.00 31.52 122 LEU A C 1
ATOM 988 O O . LEU A 1 122 ? 1.158 23.931 43.670 1.00 32.02 122 LEU A O 1
ATOM 993 N N . GLY A 1 123 ? 0.990 22.390 45.288 1.00 31.70 123 GLY A N 1
ATOM 994 C CA . GLY A 1 123 ? -0.354 21.956 44.868 1.00 31.42 123 GLY A CA 1
ATOM 995 C C . GLY A 1 123 ? -1.459 23.008 45.047 1.00 31.40 123 GLY A C 1
ATOM 996 O O . GLY A 1 123 ? -2.291 23.233 44.157 1.00 30.44 123 GLY A O 1
ATOM 997 N N . LEU A 1 124 ? -1.480 23.653 46.212 1.00 31.00 124 LEU A N 1
ATOM 998 C CA . LEU A 1 124 ? -2.383 24.777 46.461 1.00 30.56 124 LEU A CA 1
ATOM 999 C C . LEU A 1 124 ? -2.076 25.891 45.428 1.00 29.71 124 LEU A C 1
ATOM 1000 O O . LEU A 1 124 ? -2.968 26.431 44.798 1.00 28.05 124 LEU A O 1
ATOM 1005 N N . THR A 1 125 ? -0.797 26.191 45.221 1.00 28.66 125 THR A N 1
ATOM 1006 C CA . THR A 1 125 ? -0.411 27.259 44.294 1.00 29.12 125 THR A CA 1
ATOM 1007 C C . THR A 1 125 ? -0.903 26.953 42.864 1.00 28.95 125 THR A C 1
ATOM 1008 O O . THR A 1 125 ? -1.378 27.864 42.152 1.00 27.41 125 THR A O 1
ATOM 1012 N N . LEU A 1 126 ? -0.810 25.687 42.455 1.00 28.98 126 LEU A N 1
ATOM 1013 C CA . LEU A 1 126 ? -1.230 25.344 41.079 1.00 29.39 126 LEU A CA 1
ATOM 1014 C C . LEU A 1 126 ? -2.749 25.598 40.895 1.00 29.40 126 LEU A C 1
ATOM 1015 O O . LEU A 1 126 ? -3.184 26.121 39.862 1.00 29.11 126 LEU A O 1
ATOM 1020 N N . ARG A 1 127 ? -3.547 25.209 41.890 1.00 29.37 127 ARG A N 1
ATOM 1021 C CA . ARG A 1 127 ? -4.990 25.436 41.863 1.00 30.49 127 ARG A CA 1
ATOM 1022 C C . ARG A 1 127 ? -5.307 26.946 41.796 1.00 28.67 127 ARG A C 1
ATOM 1023 O O . ARG A 1 127 ? -6.152 27.391 41.019 1.00 28.29 127 ARG A O 1
ATOM 1031 N N . GLN A 1 128 ? -4.632 27.720 42.644 1.00 28.34 128 GLN A N 1
ATOM 1032 C CA . GLN A 1 128 ? -4.790 29.173 42.688 1.00 28.93 128 GLN A CA 1
ATOM 1033 C C . GLN A 1 128 ? -4.428 29.807 41.321 1.00 28.72 128 GLN A C 1
ATOM 1034 O O . GLN A 1 128 ? -5.218 30.606 40.774 1.00 27.97 128 GLN A O 1
ATOM 1040 N N . LEU A 1 129 ? -3.296 29.392 40.745 1.00 28.57 129 LEU A N 1
ATOM 1041 C CA . LEU A 1 129 ? -2.830 29.901 39.424 1.00 28.78 129 LEU A CA 1
ATOM 1042 C C . LEU A 1 129 ? -3.818 29.576 38.295 1.00 28.38 129 LEU A C 1
ATOM 1043 O O . LEU A 1 129 ? -4.110 30.428 37.466 1.00 28.03 129 LEU A O 1
ATOM 1048 N N . SER A 1 130 ? -4.356 28.361 38.302 1.00 28.55 130 SER A N 1
ATOM 1049 C CA . SER A 1 130 ? -5.397 27.969 37.356 1.00 28.73 130 SER A CA 1
ATOM 1050 C C . SER A 1 130 ? -6.582 28.960 37.335 1.00 27.44 130 SER A C 1
ATOM 1051 O O . SER A 1 130 ? -7.090 29.309 36.275 1.00 26.10 130 SER A O 1
ATOM 1054 N N . HIS A 1 131 ? -7.020 29.421 38.512 1.00 26.88 131 HIS A N 1
ATOM 1055 C CA . HIS A 1 131 ? -8.105 30.412 38.596 1.00 27.88 131 HIS A CA 1
ATOM 1056 C C . HIS A 1 131 ? -7.653 31.815 38.173 1.00 27.40 131 HIS A C 1
ATOM 1057 O O . HIS A 1 131 ? -8.376 32.502 37.481 1.00 26.66 131 HIS A O 1
ATOM 1064 N N . ILE A 1 132 ? -6.470 32.238 38.599 1.00 27.97 132 ILE A N 1
ATOM 1065 C CA . ILE A 1 132 ? -6.000 33.611 38.345 1.00 28.97 132 ILE A CA 1
ATOM 1066 C C . ILE A 1 132 ? -5.764 33.852 36.842 1.00 28.83 132 ILE A C 1
ATOM 1067 O O . ILE A 1 132 ? -6.275 34.822 36.265 1.00 28.97 132 ILE A O 1
ATOM 1072 N N . VAL A 1 133 ? -5.055 32.911 36.240 1.00 29.41 133 VAL A N 1
ATOM 1073 C CA . VAL A 1 133 ? -4.691 32.921 34.815 1.00 30.43 133 VAL A CA 1
ATOM 1074 C C . VAL A 1 133 ? -5.860 32.471 33.915 1.00 30.48 133 VAL A C 1
ATOM 1075 O O . VAL A 1 133 ? -5.987 32.940 32.779 1.00 30.18 133 VAL A O 1
ATOM 107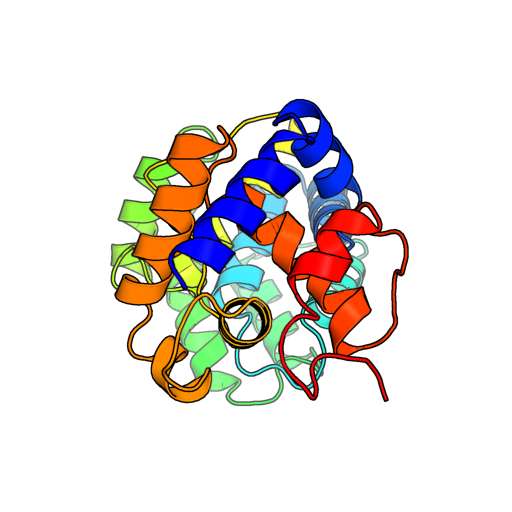9 N N . GLY A 1 134 ? -6.718 31.590 34.435 1.00 29.40 134 GLY A N 1
ATOM 1080 C CA . GLY A 1 134 ? -7.856 31.085 33.692 1.00 29.82 134 GLY A CA 1
ATOM 1081 C C . GLY A 1 134 ? -7.504 30.003 32.692 1.00 30.05 134 GLY A C 1
ATOM 1082 O O . GLY A 1 134 ? -7.693 30.173 31.490 1.00 29.59 134 GLY A O 1
ATOM 1083 N N . ALA A 1 135 ? -6.989 28.890 33.202 1.00 29.82 135 ALA A N 1
ATOM 1084 C CA . ALA A 1 135 ? -6.600 27.744 32.380 1.00 30.66 135 ALA A CA 1
ATOM 1085 C C . ALA A 1 135 ? -6.729 26.432 33.168 1.00 30.54 135 ALA A C 1
ATOM 1086 O O . ALA A 1 135 ? -6.712 26.430 34.405 1.00 29.69 135 ALA A O 1
ATOM 1088 N N . ARG A 1 136 ? -6.881 25.328 32.448 1.00 31.54 136 ARG A N 1
ATOM 1089 C CA . ARG A 1 136 ? -6.920 24.010 33.074 1.00 33.25 136 ARG A CA 1
ATOM 1090 C C . ARG A 1 136 ? -5.570 23.747 33.744 1.00 32.33 136 ARG A C 1
ATOM 1091 O O . ARG A 1 136 ? -4.501 24.138 33.213 1.00 31.63 136 ARG A O 1
ATOM 1099 N N . ARG A 1 137 ? -5.613 23.087 34.906 1.00 32.71 137 ARG A N 1
ATOM 1100 C CA . ARG A 1 137 ? -4.410 22.903 35.721 1.00 33.36 137 ARG A CA 1
ATOM 1101 C C . ARG A 1 137 ? -3.273 22.132 35.007 1.00 32.24 137 ARG A C 1
ATOM 1102 O O . ARG A 1 137 ? -2.098 22.335 35.326 1.00 33.03 137 ARG A O 1
ATOM 1110 N N . GLU A 1 138 ? -3.630 21.283 34.048 1.00 32.04 138 GLU A N 1
ATOM 1111 C CA . GLU A 1 138 ? -2.658 20.501 33.281 1.00 32.30 138 GLU A CA 1
ATOM 1112 C C . GLU A 1 138 ? -2.010 21.235 32.100 1.00 32.10 138 GLU A C 1
ATOM 1113 O O . GLU A 1 138 ? -1.121 20.673 31.447 1.00 31.49 138 GLU A O 1
ATOM 1119 N N . GLN A 1 139 ? -2.439 22.466 31.831 1.00 32.00 139 GLN A N 1
ATOM 1120 C CA . GLN A 1 139 ? -1.940 23.238 30.692 1.00 31.57 139 GLN A CA 1
ATOM 1121 C C . GLN A 1 139 ? -0.441 23.528 30.880 1.00 30.97 139 GLN A C 1
ATOM 1122 O O . GLN A 1 139 ? 0.014 23.773 32.017 1.00 29.11 139 GLN A O 1
ATOM 1128 N N . LYS A 1 140 ? 0.306 23.507 29.772 1.00 30.42 140 LYS A N 1
ATOM 1129 C CA . LYS A 1 140 ? 1.792 23.498 29.816 1.00 30.31 140 LYS A CA 1
ATOM 1130 C C . LYS A 1 140 ? 2.387 24.667 30.620 1.00 29.65 140 LYS A C 1
ATOM 1131 O O . LYS A 1 140 ? 3.320 24.468 31.369 1.00 28.40 140 LYS A O 1
ATOM 1137 N N . THR A 1 141 ? 1.839 25.869 30.467 1.00 29.18 141 THR A N 1
ATOM 1138 C CA . THR A 1 141 ? 2.476 27.007 31.096 1.00 28.57 141 THR A CA 1
ATOM 1139 C C . THR A 1 141 ? 2.263 26.957 32.613 1.00 27.57 141 THR A C 1
ATOM 1140 O O . THR A 1 141 ? 3.152 27.344 33.341 1.00 27.70 141 THR A O 1
ATOM 1146 N N . LEU A 1 142 ? 1.109 26.451 33.053 1.00 27.19 142 LEU A N 1
ATOM 1147 C CA . LEU A 1 142 ? 0.852 26.283 34.503 1.00 27.42 142 LEU A CA 1
ATOM 1148 C C . LEU A 1 142 ? 1.814 25.280 35.175 1.00 27.40 142 LEU A C 1
ATOM 1149 O O . LEU A 1 142 ? 2.444 25.619 36.165 1.00 27.87 142 LEU A O 1
ATOM 1154 N N . VAL A 1 143 ? 1.902 24.054 34.660 1.00 26.63 143 VAL A N 1
ATOM 1155 C CA . VAL A 1 143 ? 2.816 23.058 35.268 1.00 26.51 143 VAL A CA 1
ATOM 1156 C C . VAL A 1 143 ? 4.306 23.446 35.180 1.00 26.51 143 VAL A C 1
ATOM 1157 O O . VAL A 1 143 ? 5.071 23.219 36.156 1.00 26.29 143 VAL A O 1
ATOM 1161 N N . PHE A 1 144 ? 4.721 24.073 34.060 1.00 25.99 144 PHE A N 1
ATOM 1162 C CA . PHE A 1 144 ? 6.087 24.605 33.941 1.00 26.69 144 PHE A CA 1
ATOM 1163 C C . PHE A 1 144 ? 6.399 25.692 35.036 1.00 27.02 144 PHE A C 1
ATOM 1164 O O . PHE A 1 144 ? 7.465 25.680 35.673 1.00 27.36 144 PHE A O 1
ATOM 1172 N N . THR A 1 145 ? 5.417 26.556 35.284 1.00 27.89 145 THR A N 1
ATOM 1173 C CA . THR A 1 145 ? 5.510 27.580 36.331 1.00 27.16 145 THR A CA 1
ATOM 1174 C C . THR A 1 145 ? 5.748 26.939 37.710 1.00 27.19 145 THR A C 1
ATOM 1175 O O . THR A 1 145 ? 6.603 27.415 38.472 1.00 25.71 145 THR A O 1
ATOM 1179 N N . ILE A 1 146 ? 5.097 25.811 38.001 1.00 27.27 146 ILE A N 1
ATOM 1180 C CA . ILE A 1 146 ? 5.327 25.090 39.256 1.00 27.69 146 ILE A CA 1
ATOM 1181 C C . ILE A 1 146 ? 6.795 24.606 39.383 1.00 27.36 146 ILE A C 1
ATOM 1182 O O . ILE A 1 146 ? 7.417 24.735 40.449 1.00 26.10 146 ILE A O 1
ATOM 1187 N N . LYS A 1 147 ? 7.325 24.039 38.282 1.00 26.73 147 LYS A N 1
ATOM 1188 C CA . LYS A 1 147 ? 8.732 23.610 38.202 1.00 28.23 147 LYS A CA 1
ATOM 1189 C C . LYS A 1 147 ? 9.686 24.792 38.475 1.00 27.80 147 LYS A C 1
ATOM 1190 O O . LYS A 1 147 ? 10.602 24.689 39.328 1.00 25.43 147 LYS A O 1
ATOM 1196 N N . ILE A 1 148 ? 9.443 25.933 37.824 1.00 26.73 148 ILE A N 1
ATOM 1197 C CA . ILE A 1 148 ? 10.245 27.169 38.097 1.00 27.49 148 ILE A CA 1
ATOM 1198 C C . ILE A 1 148 ? 10.177 27.605 39.593 1.00 27.03 148 ILE A C 1
ATOM 1199 O O . ILE A 1 148 ? 11.196 27.976 40.183 1.00 27.61 148 ILE A O 1
ATOM 1204 N N . LEU A 1 149 ? 8.970 27.590 40.130 1.00 27.12 149 LEU A N 1
ATOM 1205 C CA . LEU A 1 149 ? 8.787 27.868 41.574 1.00 27.20 149 LEU A CA 1
ATOM 1206 C C . LEU A 1 149 ? 9.615 26.926 42.471 1.00 27.35 149 LEU A C 1
ATOM 1207 O O . LEU A 1 149 ? 10.200 27.408 43.490 1.00 27.28 149 LEU A O 1
ATOM 1212 N N . ASN A 1 150 ? 9.733 25.648 42.084 1.00 27.69 150 ASN A N 1
ATOM 1213 C CA . ASN A 1 150 ? 10.590 24.685 42.835 1.00 27.68 150 ASN A CA 1
ATOM 1214 C C . ASN A 1 150 ? 12.065 25.072 42.775 1.00 27.15 150 ASN A C 1
ATOM 1215 O O . ASN A 1 150 ? 12.792 25.034 43.778 1.00 27.34 150 ASN A O 1
ATOM 1220 N N . TYR A 1 151 ? 12.509 25.474 41.583 1.00 26.86 151 TYR A N 1
ATOM 1221 C CA . TYR A 1 151 ? 13.872 25.981 41.404 1.00 27.20 151 TYR A CA 1
ATOM 1222 C C . TYR A 1 151 ? 14.133 27.153 42.408 1.00 26.76 151 TYR A C 1
ATOM 1223 O O . TYR A 1 151 ? 15.143 27.123 43.120 1.00 25.94 151 TYR A O 1
ATOM 1232 N N . ALA A 1 152 ? 13.200 28.100 42.512 1.00 26.63 152 ALA A N 1
ATOM 1233 C CA . ALA A 1 152 ? 13.341 29.295 43.365 1.00 27.08 152 ALA A CA 1
ATOM 1234 C C . ALA A 1 152 ? 13.413 28.888 44.850 1.00 27.43 152 ALA A C 1
ATOM 1235 O O . ALA A 1 152 ? 14.274 29.382 45.584 1.00 27.73 152 ALA A O 1
ATOM 1237 N N . TYR A 1 153 ? 12.535 27.983 45.244 1.00 27.91 153 TYR A N 1
ATOM 1238 C CA . TYR A 1 153 ? 12.512 27.435 46.622 1.00 27.48 153 TYR A CA 1
ATOM 1239 C C . TYR A 1 153 ? 13.834 26.708 46.984 1.00 27.84 153 TYR A C 1
ATOM 1240 O O . TYR A 1 153 ? 14.441 26.959 48.041 1.00 26.76 153 TYR A O 1
ATOM 1249 N N . MET A 1 154 ? 14.265 25.789 46.116 1.00 27.54 154 MET A N 1
ATOM 1250 C CA . MET A 1 154 ? 15.501 25.035 46.366 1.00 28.43 154 MET A CA 1
ATOM 1251 C C . MET A 1 154 ? 16.753 25.954 46.489 1.00 29.06 154 MET A C 1
ATOM 1252 O O . MET A 1 154 ? 17.562 25.801 47.406 1.00 29.00 154 MET A O 1
ATOM 1257 N N . CYS A 1 155 ? 16.889 26.913 45.563 1.00 28.98 155 CYS A N 1
ATOM 1258 C CA . CYS A 1 155 ? 17.946 27.945 45.593 1.00 28.25 155 CYS A CA 1
ATOM 1259 C C . CYS A 1 155 ? 17.947 28.737 46.942 1.00 27.55 155 CYS A C 1
ATOM 1260 O O . CYS A 1 155 ? 18.954 28.797 47.676 1.00 27.41 155 CYS A O 1
ATOM 1263 N N . SER A 1 156 ? 16.783 29.300 47.266 1.00 27.31 156 SER A N 1
ATOM 1264 C CA . SER A 1 156 ? 16.593 30.140 48.434 1.00 27.80 156 SER A CA 1
ATOM 1265 C C . SER A 1 156 ? 16.982 29.394 49.710 1.00 27.55 156 SER A C 1
ATOM 1266 O O . SER A 1 156 ? 17.748 29.907 50.494 1.00 27.89 156 SER A O 1
ATOM 1269 N N . ARG A 1 157 ? 16.492 28.161 49.865 1.00 28.10 157 ARG A N 1
ATOM 1270 C CA . ARG A 1 157 ? 16.647 27.392 51.110 1.00 28.91 157 ARG A CA 1
ATOM 1271 C C . ARG A 1 157 ? 17.894 26.488 51.144 1.00 29.03 157 ARG A C 1
ATOM 1272 O O . ARG A 1 157 ? 18.289 26.061 52.228 1.00 29.88 157 ARG A O 1
ATOM 1280 N N . GLY A 1 158 ? 18.514 26.221 49.982 1.00 28.22 158 GLY A N 1
ATOM 1281 C CA . GLY A 1 158 ? 19.679 25.313 49.912 1.00 27.85 158 GLY A CA 1
ATOM 1282 C C . GLY A 1 158 ? 19.272 23.875 50.245 1.00 27.75 158 GLY A C 1
ATOM 1283 O O . GLY A 1 158 ? 19.907 23.201 51.118 1.00 27.38 158 GLY A O 1
ATOM 12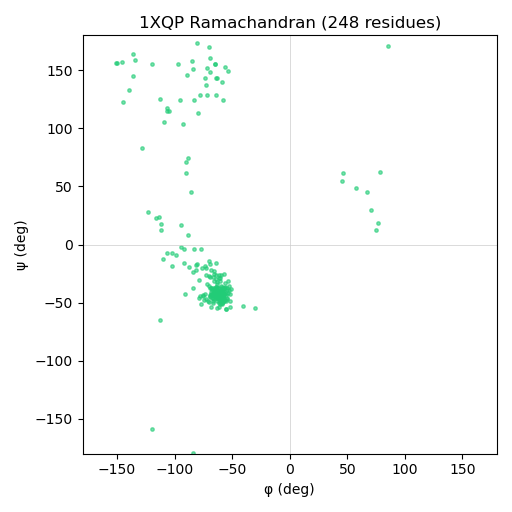84 N N . VAL A 1 159 ? 18.156 23.455 49.642 1.00 28.50 159 VAL A N 1
ATOM 1285 C CA . VAL A 1 159 ? 17.581 22.091 49.851 1.00 28.48 159 VAL A CA 1
ATOM 1286 C C . VAL A 1 159 ? 17.160 21.430 48.541 1.00 27.96 159 VAL A C 1
ATOM 1287 O O . VAL A 1 159 ? 16.930 22.107 47.542 1.00 27.14 159 VAL A O 1
ATOM 1291 N N . ASN A 1 160 ? 17.053 20.100 48.576 1.00 27.93 160 ASN A N 1
ATOM 1292 C CA . ASN A 1 160 ? 16.370 19.350 47.521 1.00 28.15 160 ASN A CA 1
ATOM 1293 C C . ASN A 1 160 ? 14.914 19.245 47.906 1.00 28.32 160 ASN A C 1
ATOM 1294 O O . ASN A 1 160 ? 14.593 19.128 49.104 1.00 28.14 160 ASN A O 1
ATOM 1299 N N . ARG A 1 161 ? 14.040 19.273 46.909 1.00 28.30 161 ARG A N 1
ATOM 1300 C CA . ARG A 1 161 ? 12.645 18.857 47.074 1.00 29.68 161 ARG A CA 1
ATOM 1301 C C . ARG A 1 161 ? 12.074 18.166 45.839 1.00 29.89 161 ARG A C 1
ATOM 1302 O O . ARG A 1 161 ? 12.011 18.767 44.756 1.00 31.46 161 ARG A O 1
ATOM 1310 N N . VAL A 1 162 ? 11.600 16.927 46.036 1.00 29.98 162 VAL A N 1
ATOM 1311 C CA . VAL A 1 162 ? 11.033 16.124 44.967 1.00 29.70 162 VAL A CA 1
ATOM 1312 C C . VAL A 1 162 ? 9.569 16.516 44.783 1.00 29.66 162 VAL A C 1
ATOM 1313 O O . VAL A 1 162 ? 8.775 16.468 45.732 1.00 31.05 162 VAL A O 1
ATOM 1317 N N . LEU A 1 163 ? 9.234 16.895 43.549 1.00 28.55 163 LEU A N 1
ATOM 1318 C CA . LEU A 1 163 ? 7.879 17.324 43.191 1.00 29.13 163 LEU A CA 1
ATOM 1319 C C . LEU A 1 163 ? 6.871 16.136 43.228 1.00 29.30 163 LEU A C 1
ATOM 1320 O O . LEU A 1 163 ? 7.271 14.980 43.216 1.00 28.40 163 LEU A O 1
ATOM 1325 N N . PRO A 1 164 ? 5.570 16.402 43.323 1.00 30.27 164 PRO A N 1
ATOM 1326 C CA . PRO A 1 164 ? 4.596 15.317 43.374 1.00 31.29 164 PRO A CA 1
ATOM 1327 C C . PRO A 1 164 ? 4.396 14.585 42.061 1.00 31.20 164 PRO A C 1
ATOM 1328 O O . PRO A 1 164 ? 4.507 15.176 40.987 1.00 32.04 164 PRO A O 1
ATOM 1332 N N . PHE A 1 165 ? 4.025 13.307 42.172 1.00 31.43 165 PHE A N 1
ATOM 1333 C CA . PHE A 1 165 ? 3.680 12.507 41.006 1.00 31.16 165 PHE A CA 1
ATOM 1334 C C . PHE A 1 165 ? 2.429 12.996 40.249 1.00 30.71 165 PHE A C 1
ATOM 1335 O O . PHE A 1 165 ? 2.312 12.747 39.035 1.00 30.61 165 PHE A O 1
ATOM 1343 N N . ASP A 1 166 ? 1.519 13.676 40.947 1.00 29.93 166 ASP A N 1
ATOM 1344 C CA . ASP A 1 166 ? 0.237 14.072 40.366 1.00 30.55 166 ASP A CA 1
ATOM 1345 C C . ASP A 1 166 ? 0.199 15.439 39.628 1.00 30.17 166 ASP A C 1
ATOM 1346 O O . ASP A 1 166 ? -0.887 15.908 39.283 1.00 29.82 166 ASP A O 1
ATOM 1351 N N . ILE A 1 167 ? 1.352 16.071 39.428 1.00 29.72 167 ILE A N 1
ATOM 1352 C CA . ILE A 1 167 ? 1.492 17.231 38.526 1.00 30.12 167 ILE A CA 1
ATOM 1353 C C . ILE A 1 167 ? 2.223 16.761 37.272 1.00 29.35 167 ILE A C 1
ATOM 1354 O O . ILE A 1 167 ? 3.392 16.323 37.340 1.00 28.04 167 ILE A O 1
ATOM 1359 N N . PRO A 1 168 ? 1.526 16.792 36.134 1.00 29.37 168 PRO A N 1
ATOM 1360 C CA . PRO A 1 168 ? 2.057 16.181 34.908 1.00 29.31 168 PRO A CA 1
ATOM 1361 C C . PRO A 1 168 ? 3.066 17.048 34.159 1.00 27.73 168 PRO A C 1
ATOM 1362 O O . PRO A 1 168 ? 3.293 18.222 34.513 1.00 26.96 168 PRO A O 1
ATOM 1366 N N . ILE A 1 169 ? 3.665 16.454 33.128 1.00 27.91 169 ILE A N 1
ATOM 1367 C CA . ILE A 1 169 ? 4.745 17.090 32.323 1.00 28.07 169 ILE A CA 1
ATOM 1368 C C . ILE A 1 169 ? 4.197 18.208 31.382 1.00 27.03 169 ILE A C 1
ATOM 1369 O O . ILE A 1 169 ? 3.057 18.094 30.858 1.00 25.65 169 ILE A O 1
ATOM 1374 N N . PRO A 1 170 ? 4.956 19.295 31.205 1.00 27.26 170 PRO A N 1
ATOM 1375 C CA . PRO A 1 170 ? 4.520 20.359 30.279 1.00 27.83 170 PRO A CA 1
ATOM 1376 C C . PRO A 1 170 ? 4.821 19.986 28.821 1.00 27.56 170 PRO A C 1
ATOM 1377 O O . PRO A 1 170 ? 6.030 19.907 28.440 1.00 26.43 170 PRO A O 1
ATOM 1381 N N . VAL A 1 171 ? 3.747 19.779 28.034 1.00 27.20 171 VAL A N 1
ATOM 1382 C CA . VAL A 1 171 ? 3.838 19.319 26.641 1.00 28.46 171 VAL A CA 1
ATOM 1383 C C . VAL A 1 171 ? 3.980 20.506 25.669 1.00 28.21 171 VAL A C 1
ATOM 1384 O O . VAL A 1 171 ? 3.024 20.958 25.021 1.00 27.29 171 VAL A O 1
ATOM 1388 N N . ASP A 1 172 ? 5.175 21.075 25.672 1.00 28.14 172 ASP A N 1
ATOM 1389 C CA . ASP A 1 172 ? 5.577 22.050 24.665 1.00 28.42 172 ASP A CA 1
ATOM 1390 C C . ASP A 1 172 ? 6.102 21.345 23.388 1.00 27.91 172 ASP A C 1
ATOM 1391 O O . ASP A 1 172 ? 6.163 20.094 23.307 1.00 26.87 172 ASP A O 1
ATOM 1396 N N . TYR A 1 173 ? 6.512 22.147 22.410 1.00 28.31 173 TYR A N 1
AT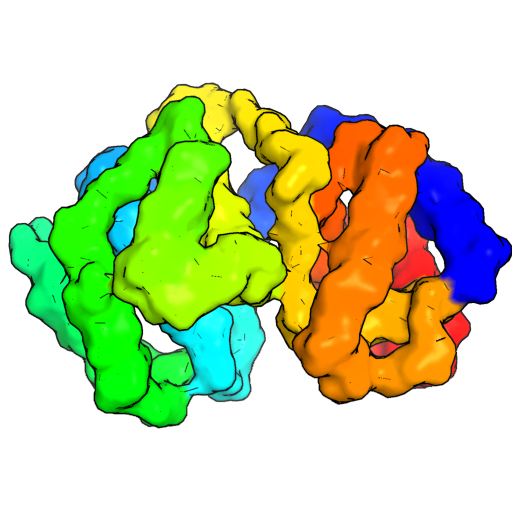OM 1397 C CA . TYR A 1 173 ? 6.934 21.599 21.124 1.00 27.95 173 TYR A CA 1
ATOM 1398 C C . TYR A 1 173 ? 8.214 20.756 21.255 1.00 27.92 173 TYR A C 1
ATOM 1399 O O . TYR A 1 173 ? 8.382 19.791 20.515 1.00 27.38 173 TYR A O 1
ATOM 1408 N N . ARG A 1 174 ? 9.112 21.092 22.190 1.00 27.45 174 ARG A N 1
ATOM 1409 C CA . ARG A 1 174 ? 10.279 20.250 22.421 1.00 28.79 174 ARG A CA 1
ATOM 1410 C C . ARG A 1 174 ? 9.896 18.872 23.009 1.00 28.04 174 ARG A C 1
ATOM 1411 O O . ARG A 1 174 ? 10.336 17.830 22.518 1.00 26.49 174 ARG A O 1
ATOM 1419 N N . VAL A 1 175 ? 9.098 18.870 24.075 1.00 28.24 175 VAL A N 1
ATOM 1420 C CA . VAL A 1 175 ? 8.646 17.610 24.710 1.00 28.42 175 VAL A CA 1
ATOM 1421 C C . VAL A 1 175 ? 7.903 16.722 23.696 1.00 28.28 175 VAL A C 1
ATOM 1422 O O . VAL A 1 175 ? 8.199 15.520 23.615 1.00 27.89 175 VAL A O 1
ATOM 1426 N N . ALA A 1 176 ? 6.992 17.321 22.900 1.00 27.43 176 ALA A N 1
ATOM 1427 C CA . ALA A 1 176 ? 6.202 16.629 21.846 1.00 26.85 176 ALA A CA 1
ATOM 1428 C C . ALA A 1 176 ? 7.109 15.958 20.767 1.00 27.17 176 ALA A C 1
ATOM 1429 O O . ALA A 1 176 ? 6.984 14.769 20.496 1.00 25.94 176 ALA A O 1
ATOM 1431 N N . ARG A 1 177 ? 8.068 16.714 20.229 1.00 26.16 177 ARG A N 1
ATOM 1432 C CA . ARG A 1 177 ? 9.065 16.164 19.318 1.00 26.87 177 ARG A CA 1
ATOM 1433 C C . ARG A 1 177 ? 9.913 15.009 19.891 1.00 25.92 177 ARG A C 1
ATOM 1434 O O . ARG A 1 177 ? 10.142 13.989 19.195 1.00 24.77 177 ARG A O 1
ATOM 1442 N N . LEU A 1 178 ? 10.362 15.148 21.147 1.00 26.73 178 LEU A N 1
ATOM 1443 C CA . LEU A 1 178 ? 11.220 14.139 21.771 1.00 27.12 178 LEU A CA 1
ATOM 1444 C C . LEU A 1 178 ? 10.421 12.841 22.002 1.00 27.13 178 LEU A C 1
ATOM 1445 O O . LEU A 1 178 ? 10.946 11.745 21.845 1.00 27.01 178 LEU A O 1
ATOM 1450 N N . THR A 1 179 ? 9.149 12.997 22.360 1.00 26.46 179 THR A N 1
ATOM 1451 C CA . THR A 1 179 ? 8.225 11.868 22.594 1.00 26.86 179 THR A CA 1
ATOM 1452 C C . THR A 1 179 ? 8.053 11.076 21.286 1.00 26.52 179 THR A C 1
ATOM 1453 O O . THR A 1 179 ? 8.103 9.828 21.257 1.00 25.75 179 THR A O 1
ATOM 1457 N N . TRP A 1 180 ? 7.937 11.831 20.207 1.00 26.82 180 TRP A N 1
ATOM 1458 C CA . TRP A 1 180 ? 7.851 11.281 18.842 1.00 27.53 180 TRP A CA 1
ATOM 1459 C C . TRP A 1 180 ? 9.167 10.619 18.405 1.00 27.34 180 TRP A C 1
ATOM 1460 O O . TRP A 1 180 ? 9.166 9.509 17.862 1.00 28.37 180 TRP A O 1
ATOM 1471 N N . CYS A 1 181 ? 10.283 11.306 18.654 1.00 27.99 181 CYS A N 1
ATOM 1472 C CA . CYS A 1 181 ? 11.630 10.804 18.366 1.00 27.81 181 CYS A CA 1
ATOM 1473 C C . CYS A 1 181 ? 11.974 9.489 19.081 1.00 27.55 181 CYS A C 1
ATOM 1474 O O . CYS A 1 181 ? 12.649 8.641 18.508 1.00 28.57 181 CYS A O 1
ATOM 1477 N N . ALA A 1 182 ? 11.499 9.325 20.323 1.00 28.36 182 ALA A N 1
ATOM 1478 C CA . ALA A 1 182 ? 11.662 8.061 21.085 1.00 28.88 182 ALA A CA 1
ATOM 1479 C C . ALA A 1 182 ? 10.694 6.928 20.646 1.00 29.42 182 ALA A C 1
ATOM 1480 O O . ALA A 1 182 ? 10.783 5.795 21.143 1.00 29.10 182 ALA A O 1
ATOM 1482 N N . GLY A 1 183 ? 9.790 7.227 19.713 1.00 30.00 183 GLY A N 1
ATOM 1483 C CA . GLY A 1 183 ? 8.823 6.247 19.216 1.00 30.09 183 GLY A CA 1
ATOM 1484 C C . GLY A 1 183 ? 7.642 5.934 20.133 1.00 30.51 183 GLY A C 1
ATOM 1485 O O . GLY A 1 183 ? 6.977 4.896 19.944 1.00 30.54 183 GLY A O 1
ATOM 1486 N N . LEU A 1 184 ? 7.377 6.816 21.109 1.00 30.57 184 LEU A N 1
ATOM 1487 C CA . LEU A 1 184 ? 6.322 6.604 22.114 1.00 30.83 184 LEU A CA 1
ATOM 1488 C C . LEU A 1 184 ? 4.914 6.944 21.613 1.00 31.58 184 LEU A C 1
ATOM 1489 O O . LEU A 1 184 ? 3.925 6.527 22.236 1.00 32.06 184 LEU A O 1
ATOM 1494 N N . ILE A 1 185 ? 4.836 7.694 20.506 1.00 32.14 185 ILE A N 1
ATOM 1495 C CA . ILE A 1 185 ? 3.578 8.095 19.857 1.00 32.25 185 ILE A CA 1
ATOM 1496 C C . ILE A 1 185 ? 3.675 7.931 18.341 1.00 33.33 185 ILE A C 1
ATOM 1497 O O . ILE A 1 185 ? 4.748 8.141 17.753 1.00 33.82 185 ILE A O 1
ATOM 1502 N N . ASP A 1 186 ? 2.553 7.554 17.734 1.00 34.32 186 ASP A N 1
ATOM 1503 C CA . ASP A 1 186 ? 2.444 7.367 16.275 1.00 35.10 186 ASP A CA 1
ATOM 1504 C C . ASP A 1 186 ? 1.828 8.547 15.516 1.00 35.32 186 ASP A C 1
ATOM 1505 O O . ASP A 1 186 ? 1.838 8.552 14.273 1.00 36.57 186 ASP A O 1
ATOM 1510 N N . PHE A 1 187 ? 1.286 9.520 16.242 1.00 34.64 187 PHE A N 1
ATOM 1511 C CA . PHE A 1 187 ? 0.754 10.740 15.630 1.00 34.12 187 PHE A CA 1
ATOM 1512 C C . PHE A 1 187 ? 1.830 11.852 15.700 1.00 33.62 187 PHE A C 1
ATOM 1513 O O . PHE A 1 187 ? 2.712 11.786 16.547 1.00 33.14 187 PHE A O 1
ATOM 1521 N N . PRO A 1 188 ? 1.784 12.843 14.799 1.00 33.20 188 PRO A N 1
ATOM 1522 C CA . PRO A 1 188 ? 2.831 13.888 14.722 1.00 32.76 188 PRO A CA 1
ATOM 1523 C C . PRO A 1 188 ? 2.947 14.834 15.946 1.00 32.27 188 PRO A C 1
ATOM 1524 O O . PRO A 1 188 ? 1.964 15.002 16.683 1.00 31.18 188 PRO A O 1
ATOM 1528 N N . PRO A 1 189 ? 4.123 15.441 16.183 1.00 31.79 189 PRO A N 1
ATOM 1529 C CA . PRO A 1 189 ? 4.296 16.304 17.364 1.00 31.91 189 PRO A CA 1
ATOM 1530 C C . PRO A 1 189 ? 3.358 17.510 17.397 1.00 31.44 189 PRO A C 1
ATOM 1531 O O . PRO A 1 189 ? 2.952 17.959 18.481 1.00 31.04 189 PRO A O 1
ATOM 1535 N N . GLU A 1 190 ? 2.960 17.994 16.218 1.00 31.49 190 GLU A N 1
ATOM 1536 C CA . GLU A 1 190 ? 2.061 19.134 16.128 1.00 32.34 190 GLU A CA 1
ATOM 1537 C C . GLU A 1 190 ? 0.667 18.752 16.663 1.00 32.42 190 GLU A C 1
ATOM 1538 O O . GLU A 1 190 ? 0.019 19.558 17.345 1.00 31.93 190 GLU A O 1
ATOM 1544 N N . GLU A 1 191 ? 0.248 17.519 16.380 1.00 32.42 191 GLU A N 1
ATOM 1545 C CA . GLU A 1 191 ? -1.007 16.943 16.883 1.00 33.19 191 GLU A CA 1
ATOM 1546 C C . GLU A 1 191 ? -0.897 16.711 18.407 1.00 32.68 191 GLU A C 1
ATOM 1547 O O . GLU A 1 191 ? -1.818 17.014 19.157 1.00 32.11 191 GLU A O 1
ATOM 1553 N N . ALA A 1 192 ? 0.246 16.186 18.840 1.00 32.75 192 ALA A N 1
ATOM 1554 C CA . ALA A 1 192 ? 0.540 15.982 20.284 1.00 33.36 192 ALA A CA 1
ATOM 1555 C C . ALA A 1 192 ? 0.365 17.223 21.176 1.00 33.80 192 ALA A C 1
ATOM 1556 O O . ALA A 1 192 ? -0.045 17.120 22.332 1.00 34.59 192 ALA A O 1
ATOM 1558 N N . LEU A 1 193 ? 0.693 18.398 20.654 1.00 35.05 193 LEU A N 1
ATOM 1559 C CA . LEU A 1 193 ? 0.450 19.655 21.369 1.00 35.47 193 LEU A CA 1
ATOM 1560 C C . LEU A 1 193 ? -1.025 19.827 21.738 1.00 35.78 193 LEU A C 1
ATOM 1561 O O . LEU A 1 193 ? -1.343 20.295 22.839 1.00 35.85 193 LEU A O 1
ATOM 1566 N N . ARG A 1 194 ? -1.903 19.437 20.817 1.00 35.68 194 ARG A N 1
ATOM 1567 C CA . ARG A 1 194 ? -3.351 19.493 21.027 1.00 36.32 194 ARG A CA 1
ATOM 1568 C C . ARG A 1 194 ? -3.828 18.343 21.903 1.00 35.93 194 ARG A C 1
ATOM 1569 O O . ARG A 1 194 ? -4.608 18.549 22.809 1.00 36.07 194 ARG A O 1
ATOM 1577 N N . ARG A 1 195 ? -3.339 17.136 21.632 1.00 35.69 195 ARG A N 1
ATOM 1578 C CA . ARG A 1 195 ? -3.652 15.965 22.448 1.00 35.32 195 ARG A CA 1
ATOM 1579 C C . ARG A 1 195 ? -2.698 15.837 23.646 1.00 33.80 195 ARG A C 1
ATOM 1580 O O . ARG A 1 195 ? -2.187 14.758 23.946 1.00 33.35 195 ARG A O 1
ATOM 1588 N N . TYR A 1 196 ? -2.442 16.942 24.341 1.00 32.67 196 TYR A N 1
ATOM 1589 C CA . TYR A 1 196 ? -1.428 16.926 25.398 1.00 32.07 196 TYR A CA 1
ATOM 1590 C C . TYR A 1 196 ? -1.721 15.938 26.527 1.00 30.82 196 TYR A C 1
ATOM 1591 O O . TYR A 1 196 ? -0.794 15.396 27.096 1.00 29.71 196 TYR A O 1
ATOM 1600 N N . GLU A 1 197 ? -2.993 15.683 26.839 1.00 30.72 197 GLU A N 1
ATOM 1601 C CA . GLU A 1 197 ? -3.318 14.719 27.917 1.00 31.54 197 GLU A CA 1
ATOM 1602 C C . GLU A 1 197 ? -2.828 13.279 27.595 1.00 30.73 197 GLU A C 1
ATOM 1603 O O . GLU A 1 197 ? -2.408 12.543 28.491 1.00 29.88 197 GLU A O 1
ATOM 1609 N N . ALA A 1 198 ? -2.852 12.901 26.319 1.00 29.23 198 ALA A N 1
ATOM 1610 C CA . ALA A 1 198 ? -2.415 11.568 25.903 1.00 29.41 198 ALA A CA 1
ATOM 1611 C C . ALA A 1 198 ? -0.912 11.445 26.107 1.00 28.66 198 ALA A C 1
ATOM 1612 O O . ALA A 1 198 ? -0.412 10.410 26.585 1.00 28.37 198 ALA A O 1
ATOM 1614 N N . VAL A 1 199 ? -0.183 12.515 25.783 1.00 27.44 199 VAL A N 1
ATOM 1615 C CA . VAL A 1 199 ? 1.265 12.525 26.003 1.00 28.19 199 VAL A CA 1
ATOM 1616 C C . VAL A 1 199 ? 1.556 12.531 27.502 1.00 27.97 199 VAL A C 1
ATOM 1617 O O . VAL A 1 199 ? 2.463 11.819 27.982 1.00 27.78 199 VAL A O 1
ATOM 1621 N N . GLN A 1 200 ? 0.797 13.331 28.248 1.00 27.67 200 GLN A N 1
ATOM 1622 C CA . GLN A 1 200 ? 0.960 13.330 29.716 1.00 28.06 200 GLN A CA 1
ATOM 1623 C C . GLN A 1 200 ? 0.753 11.922 30.341 1.00 28.47 200 GLN A C 1
ATOM 1624 O O . GLN A 1 200 ? 1.492 11.543 31.261 1.00 27.91 200 GLN A O 1
ATOM 1630 N N . LYS A 1 201 ? -0.199 11.161 29.810 1.00 29.57 201 LYS A N 1
ATOM 1631 C CA . LYS A 1 201 ? -0.507 9.800 30.289 1.00 30.49 201 LYS A CA 1
ATOM 1632 C C . LYS A 1 201 ? 0.705 8.858 30.096 1.00 30.54 201 LYS A C 1
ATOM 1633 O O . LYS A 1 201 ? 1.008 8.038 30.983 1.00 29.70 201 LYS A O 1
ATOM 1639 N N . ILE A 1 202 ? 1.395 8.996 28.956 1.00 29.81 202 ILE A N 1
ATOM 1640 C CA . ILE A 1 202 ? 2.620 8.205 28.700 1.00 30.02 202 ILE A CA 1
ATOM 1641 C C . ILE A 1 202 ? 3.728 8.483 29.741 1.00 29.42 202 ILE A C 1
ATOM 1642 O O . ILE A 1 202 ? 4.306 7.547 30.335 1.00 29.43 202 ILE A O 1
ATOM 1647 N N . TRP A 1 203 ? 4.025 9.763 29.963 1.00 29.13 203 TRP A N 1
ATOM 1648 C CA . TRP A 1 203 ? 5.071 10.157 30.916 1.00 28.78 203 TRP A CA 1
ATOM 1649 C C . TRP A 1 203 ? 4.679 9.878 32.388 1.00 28.69 203 TRP A C 1
ATOM 1650 O O . TRP A 1 203 ? 5.555 9.617 33.203 1.00 28.33 203 TRP A O 1
ATOM 1661 N N . ASP A 1 204 ? 3.379 9.886 32.707 1.00 29.01 204 ASP A N 1
ATOM 1662 C CA . ASP A 1 204 ? 2.887 9.379 34.021 1.00 28.37 204 ASP A CA 1
ATOM 1663 C C . ASP A 1 204 ? 3.234 7.891 34.265 1.00 28.28 204 ASP A C 1
ATOM 1664 O O . ASP A 1 204 ? 3.650 7.527 35.387 1.00 29.49 204 ASP A O 1
ATOM 1669 N N . ALA A 1 205 ? 2.995 7.044 33.255 1.00 28.35 205 ALA A N 1
ATOM 1670 C CA . ALA A 1 205 ? 3.409 5.618 33.264 1.00 28.06 205 ALA A CA 1
ATOM 1671 C C . ALA A 1 205 ? 4.904 5.488 33.512 1.00 28.10 205 ALA A C 1
ATOM 1672 O O . ALA A 1 205 ? 5.339 4.697 34.356 1.00 28.41 205 ALA A O 1
ATOM 1674 N N . VAL A 1 206 ? 5.685 6.261 32.765 1.00 28.01 206 VAL A N 1
ATOM 1675 C CA . VAL A 1 206 ? 7.148 6.271 32.923 1.00 28.80 206 VAL A CA 1
ATOM 1676 C C . VAL A 1 206 ? 7.532 6.679 34.378 1.00 29.11 206 VAL A C 1
ATOM 1677 O O . VAL A 1 206 ? 8.399 6.030 34.994 1.00 28.68 206 VAL A O 1
ATOM 1681 N N . ALA A 1 207 ? 6.893 7.739 34.901 1.00 28.55 207 ALA A N 1
ATOM 1682 C CA . ALA A 1 207 ? 7.128 8.229 36.270 1.00 30.06 207 ALA A CA 1
ATOM 1683 C C . ALA A 1 207 ? 6.863 7.155 37.337 1.00 30.09 207 ALA A C 1
ATOM 1684 O O . ALA A 1 207 ? 7.692 6.919 38.207 1.00 30.02 207 ALA A O 1
ATOM 1686 N N . ARG A 1 208 ? 5.709 6.507 37.251 1.00 30.61 208 ARG A N 1
ATOM 1687 C CA . ARG A 1 208 ? 5.340 5.461 38.204 1.00 31.84 208 ARG A CA 1
ATOM 1688 C C . ARG A 1 208 ? 6.380 4.319 38.252 1.00 31.34 208 ARG A C 1
ATOM 1689 O O . ARG A 1 208 ? 6.742 3.833 39.339 1.00 31.89 208 ARG A O 1
ATOM 1697 N N . GLU A 1 209 ? 6.862 3.904 37.081 1.00 30.04 209 GLU A N 1
ATOM 1698 C CA . GLU A 1 209 ? 7.734 2.732 36.970 1.00 30.69 209 GLU A CA 1
ATOM 1699 C C . GLU A 1 209 ? 9.202 3.029 37.291 1.00 29.72 209 GLU A C 1
ATOM 1700 O O . GLU A 1 209 ? 9.969 2.113 37.603 1.00 28.63 209 GLU A O 1
ATOM 1706 N N . THR A 1 210 ? 9.580 4.298 37.183 1.00 29.22 210 THR A N 1
ATOM 1707 C CA . THR A 1 210 ? 10.956 4.742 37.413 1.00 29.85 210 THR A CA 1
ATOM 1708 C C . THR A 1 210 ? 11.180 5.413 38.767 1.00 29.65 210 THR A C 1
ATOM 1709 O O . THR A 1 210 ? 12.324 5.562 39.164 1.00 31.03 210 THR A O 1
ATOM 1713 N N . GLY A 1 211 ? 10.117 5.881 39.430 1.00 29.61 211 GLY A N 1
ATOM 1714 C CA . GLY A 1 211 ? 10.264 6.719 40.623 1.00 29.56 211 GLY A CA 1
ATOM 1715 C C . GLY A 1 211 ? 10.699 8.178 40.404 1.00 29.28 211 GLY A C 1
ATOM 1716 O O . GLY A 1 211 ? 11.009 8.877 41.375 1.00 29.97 211 GLY A O 1
ATOM 1717 N N . ILE A 1 212 ? 10.668 8.645 39.150 1.00 28.74 212 ILE A N 1
ATOM 1718 C CA . ILE A 1 212 ? 11.013 10.025 38.771 1.00 28.62 212 ILE A CA 1
ATOM 1719 C C . ILE A 1 212 ? 9.737 10.795 38.354 1.00 28.41 212 ILE A C 1
ATOM 1720 O O . ILE A 1 212 ? 9.192 10.549 37.261 1.00 28.55 212 ILE A O 1
ATOM 1725 N N . PRO A 1 213 ? 9.255 11.693 39.202 1.00 28.18 213 PRO A N 1
ATOM 1726 C CA . PRO A 1 213 ? 8.014 12.460 38.895 1.00 28.45 213 PRO A CA 1
ATOM 1727 C C . PRO A 1 213 ? 8.054 13.238 37.568 1.00 28.33 213 PRO A C 1
ATOM 1728 O O . PRO A 1 213 ? 9.138 13.653 37.130 1.00 28.04 213 PRO A O 1
ATOM 1732 N N . PRO A 1 214 ? 6.895 13.469 36.960 1.00 28.23 214 PRO A N 1
ATOM 1733 C CA . PRO A 1 214 ? 6.834 14.097 35.614 1.00 28.11 214 PRO A CA 1
ATOM 1734 C C . PRO A 1 214 ? 7.592 15.418 35.440 1.00 28.10 214 PRO A C 1
ATOM 1735 O O . PRO A 1 214 ? 8.215 15.620 34.394 1.00 29.01 214 PRO A O 1
ATOM 1739 N N . LEU A 1 215 ? 7.567 16.312 36.437 1.00 27.72 215 LEU A N 1
ATOM 1740 C CA . LEU A 1 215 ? 8.284 17.586 36.290 1.00 28.80 215 LEU A CA 1
ATOM 1741 C C . LEU A 1 215 ? 9.810 17.438 36.392 1.00 28.23 215 LEU A C 1
ATOM 1742 O O . LEU A 1 215 ? 10.497 18.359 35.993 1.00 28.93 215 LEU A O 1
ATOM 1747 N N . HIS A 1 216 ? 10.297 16.318 36.965 1.00 28.44 216 HIS A N 1
ATOM 1748 C CA . HIS A 1 216 ? 11.717 16.000 36.943 1.00 28.97 216 HIS A CA 1
ATOM 1749 C C . HIS A 1 216 ? 12.102 15.279 35.601 1.00 28.53 216 HIS A C 1
ATOM 1750 O O . HIS A 1 216 ? 13.206 15.522 35.057 1.00 29.41 216 HIS A O 1
ATOM 1757 N N . LEU A 1 217 ? 11.207 14.415 35.100 1.00 27.89 217 LEU A N 1
ATOM 1758 C CA . LEU A 1 217 ? 11.363 13.842 33.731 1.00 29.03 217 LEU A CA 1
ATOM 1759 C C . LEU A 1 217 ? 11.507 14.972 32.713 1.00 28.92 217 LEU A C 1
ATOM 1760 O O . LEU A 1 217 ? 12.286 14.871 31.738 1.00 28.36 217 LEU A O 1
ATOM 1765 N N . ASP A 1 218 ? 10.733 16.047 32.908 1.00 29.38 218 ASP A N 1
ATOM 1766 C CA . ASP A 1 218 ? 10.816 17.205 32.025 1.00 29.22 218 ASP A CA 1
ATOM 1767 C C . ASP A 1 218 ? 12.248 17.736 31.905 1.00 28.75 218 ASP A C 1
ATOM 1768 O O . ASP A 1 218 ? 12.682 18.134 30.829 1.00 29.22 218 ASP A O 1
ATOM 1773 N N . THR A 1 219 ? 12.963 17.793 33.011 1.00 29.23 219 THR A N 1
ATOM 1774 C CA . THR A 1 219 ? 14.347 18.244 32.983 1.00 29.89 219 THR A CA 1
ATOM 1775 C C . THR A 1 219 ? 15.236 17.331 32.105 1.00 29.08 219 THR A C 1
ATOM 1776 O O . THR A 1 219 ? 16.099 17.793 31.347 1.00 29.16 219 THR A O 1
ATOM 1780 N N . LEU A 1 220 ? 15.035 16.024 32.234 1.00 29.44 220 LEU A N 1
ATOM 1781 C CA . LEU A 1 220 ? 15.793 15.058 31.425 1.00 28.98 220 LEU A CA 1
ATOM 1782 C C . LEU A 1 220 ? 15.537 15.256 29.926 1.00 28.73 220 LEU A C 1
ATOM 1783 O O . LEU A 1 220 ? 16.478 15.290 29.159 1.00 28.52 220 LEU A O 1
ATOM 1788 N N . LEU A 1 221 ? 14.278 15.461 29.560 1.00 29.17 221 LEU A N 1
ATOM 1789 C CA . LEU A 1 221 ? 13.934 15.690 28.126 1.00 29.36 221 LEU A CA 1
ATOM 1790 C C . LEU A 1 221 ? 14.529 17.008 27.613 1.00 29.86 221 LEU A C 1
ATOM 1791 O O . LEU A 1 221 ? 15.071 17.051 26.482 1.00 28.42 221 LEU A O 1
ATOM 1796 N N . TRP A 1 222 ? 14.446 18.068 28.410 1.00 29.83 222 TRP A N 1
ATOM 1797 C CA . TRP A 1 222 ? 14.962 19.361 27.988 1.00 30.60 222 TRP A CA 1
ATOM 1798 C C . TRP A 1 222 ? 16.488 19.336 27.811 1.00 30.20 222 TRP A C 1
ATOM 1799 O O . TRP A 1 222 ? 17.022 19.846 26.822 1.00 30.56 222 TRP A O 1
ATOM 1810 N N . LEU A 1 223 ? 17.187 18.685 28.739 1.00 29.60 223 LEU A N 1
ATOM 1811 C CA . LEU A 1 223 ? 18.630 18.555 28.673 1.00 29.48 223 LEU A CA 1
ATOM 1812 C C . LEU A 1 223 ? 19.024 17.666 27.494 1.00 28.84 223 LEU A C 1
ATOM 1813 O O . LEU A 1 223 ? 19.922 18.005 26.737 1.00 29.27 223 LEU A O 1
ATOM 1818 N N . ALA A 1 224 ? 18.313 16.561 27.319 1.00 28.30 224 ALA A N 1
ATOM 1819 C CA . ALA A 1 224 ? 18.548 15.674 26.199 1.00 28.21 224 ALA A CA 1
ATOM 1820 C C . ALA A 1 224 ? 18.284 16.358 24.834 1.00 27.42 224 ALA A C 1
ATOM 1821 O O . ALA A 1 224 ? 19.041 16.176 23.868 1.00 26.46 224 ALA A O 1
ATOM 1823 N N . GLY A 1 225 ? 17.199 17.137 24.776 1.00 27.15 225 GLY A N 1
ATOM 1824 C CA . GLY A 1 225 ? 16.798 17.869 23.581 1.00 27.82 225 GLY A CA 1
ATOM 1825 C C . GLY A 1 225 ? 17.847 18.854 23.106 1.00 27.83 225 GLY A C 1
ATOM 1826 O O . GLY A 1 225 ? 18.057 19.048 21.903 1.00 26.30 225 GLY A O 1
ATOM 1827 N N . ARG A 1 226 ? 18.545 19.468 24.050 1.00 29.45 226 ARG A N 1
ATOM 1828 C CA . ARG A 1 226 ? 19.583 20.404 23.714 1.00 29.52 226 ARG A CA 1
ATOM 1829 C C . ARG A 1 226 ? 20.653 19.715 22.825 1.00 29.66 226 ARG A C 1
ATOM 1830 O O . ARG A 1 226 ? 21.102 20.262 21.803 1.00 30.33 226 ARG A O 1
ATOM 1838 N N . ALA A 1 227 ? 20.972 18.459 23.170 1.00 28.80 227 ALA A N 1
ATOM 1839 C CA . ALA A 1 227 ? 21.937 17.655 22.465 1.00 28.28 227 ALA A CA 1
ATOM 1840 C C . ALA A 1 227 ? 21.402 17.032 21.174 1.00 27.61 227 ALA A C 1
ATOM 1841 O O . ALA A 1 227 ? 22.077 17.093 20.179 1.00 28.41 227 ALA A O 1
ATOM 1843 N N . VAL A 1 228 ? 20.197 16.437 21.205 1.00 27.02 228 VAL A N 1
ATOM 1844 C CA . VAL A 1 228 ? 19.636 15.743 20.033 1.00 27.62 228 VAL A CA 1
ATOM 1845 C C . VAL A 1 228 ? 19.231 16.733 18.908 1.00 26.85 228 VAL A C 1
ATOM 1846 O O . VAL A 1 228 ? 19.546 16.524 17.719 1.00 28.50 228 VAL A O 1
ATOM 1850 N N . LEU A 1 229 ? 18.488 17.773 19.283 1.00 27.00 229 LEU A N 1
ATOM 1851 C CA . LEU A 1 229 ? 17.992 18.747 18.295 1.00 27.69 229 LEU A CA 1
ATOM 1852 C C . LEU A 1 229 ? 19.071 19.727 17.793 1.00 27.58 229 LEU A C 1
ATOM 1853 O O . LEU A 1 229 ? 19.156 19.983 16.588 1.00 25.17 229 LEU A O 1
ATOM 1858 N N . TYR A 1 230 ? 19.882 20.263 18.704 1.00 27.88 230 TYR A N 1
ATOM 1859 C CA . TYR A 1 230 ? 20.836 21.353 18.388 1.00 28.49 230 TYR A CA 1
ATOM 1860 C C . TYR A 1 230 ? 22.333 20.972 18.410 1.00 28.26 230 TYR A C 1
ATOM 1861 O O . TYR A 1 230 ? 23.172 21.741 17.935 1.00 26.26 230 TYR A O 1
ATOM 1870 N N . GLY A 1 231 ? 22.672 19.799 18.953 1.00 28.62 231 GLY A N 1
ATOM 1871 C CA . GLY A 1 231 ? 24.079 19.387 19.068 1.00 29.49 231 GLY A CA 1
ATOM 1872 C C . GLY A 1 231 ? 24.885 20.186 20.108 1.00 29.84 231 GLY A C 1
ATOM 1873 O O . GLY A 1 231 ? 26.110 20.367 19.967 1.00 30.55 231 GLY A O 1
ATOM 1874 N N . GLU A 1 232 ? 24.193 20.659 21.138 1.00 30.35 232 GLU A N 1
ATOM 1875 C CA . GLU A 1 232 ? 24.769 21.504 22.178 1.00 31.11 232 GLU A CA 1
ATOM 1876 C C . GLU A 1 232 ? 24.640 20.844 23.560 1.00 32.13 232 GLU A C 1
ATOM 1877 O O . GLU A 1 232 ? 23.716 20.025 23.790 1.00 31.36 232 GLU A O 1
ATOM 1883 N N . ASN A 1 233 ? 25.542 21.246 24.476 1.00 32.03 233 ASN A N 1
ATOM 1884 C CA . ASN A 1 233 ? 25.587 20.718 25.857 1.00 31.71 233 ASN A CA 1
ATOM 1885 C C . ASN A 1 233 ? 25.478 19.181 25.815 1.00 31.60 233 ASN A C 1
ATOM 1886 O O . ASN A 1 233 ? 24.512 18.594 26.341 1.00 30.84 233 ASN A O 1
ATOM 1891 N N . LEU A 1 234 ? 26.472 18.577 25.152 1.00 31.68 234 LEU A N 1
ATOM 1892 C CA . LEU A 1 234 ? 26.480 17.168 24.747 1.00 31.67 234 LEU A CA 1
ATOM 1893 C C . LEU A 1 234 ? 26.612 16.228 25.944 1.00 31.79 234 LEU A C 1
ATOM 1894 O O . LEU A 1 234 ? 26.402 15.020 25.788 1.00 32.03 234 LEU A O 1
ATOM 1899 N N . HIS A 1 235 ? 26.991 16.763 27.121 1.00 31.26 235 HIS A N 1
ATOM 1900 C CA . HIS A 1 235 ? 27.100 15.945 28.341 1.00 31.30 235 HIS A CA 1
ATOM 1901 C C . HIS A 1 235 ? 26.040 16.297 29.405 1.00 31.06 235 HIS A C 1
ATOM 1902 O O . HIS A 1 235 ? 26.192 15.932 30.572 1.00 30.61 235 HIS A O 1
ATOM 1909 N N . GLY A 1 236 ? 24.968 16.988 28.983 1.00 31.63 236 GLY A N 1
ATOM 1910 C CA . GLY A 1 236 ? 23.862 17.386 29.863 1.00 32.23 236 GLY A CA 1
ATOM 1911 C C . GLY A 1 236 ? 23.195 16.220 30.603 1.00 32.94 236 GLY A C 1
ATOM 1912 O O . GLY A 1 236 ? 22.781 16.356 31.767 1.00 32.02 236 GLY A O 1
ATOM 1913 N N . VAL A 1 237 ? 23.092 15.081 29.913 1.00 32.28 237 VAL A N 1
ATOM 1914 C CA . VAL A 1 237 ? 22.640 13.817 30.504 1.00 32.24 237 VAL A CA 1
ATOM 1915 C C . VAL A 1 237 ? 23.568 12.686 30.016 1.00 32.36 237 VAL A C 1
ATOM 1916 O O . VAL A 1 237 ? 24.310 12.869 29.058 1.00 31.84 237 VAL A O 1
ATOM 1920 N N . PRO A 1 238 ? 23.550 11.528 30.661 1.00 32.63 238 PRO A N 1
ATOM 1921 C CA . PRO A 1 238 ? 24.312 10.371 30.162 1.00 32.56 238 PRO A CA 1
ATOM 1922 C C . PRO A 1 238 ? 24.037 9.977 28.691 1.00 32.35 238 PRO A C 1
ATOM 1923 O O . PRO A 1 238 ? 22.925 10.171 28.205 1.00 30.73 238 PRO A O 1
ATOM 1927 N N . LYS A 1 239 ? 25.055 9.419 28.023 1.00 32.10 239 LYS A N 1
ATOM 1928 C CA . LYS A 1 239 ? 24.977 9.025 26.601 1.00 32.14 239 LYS A CA 1
ATOM 1929 C C . LYS A 1 239 ? 23.750 8.157 26.288 1.00 32.17 239 LYS A C 1
ATOM 1930 O O . LYS A 1 239 ? 23.116 8.317 25.244 1.00 30.74 239 LYS A O 1
ATOM 1936 N N . GLU A 1 240 ? 23.402 7.260 27.211 1.00 31.54 240 GLU A N 1
ATOM 1937 C CA . GLU A 1 240 ? 22.336 6.293 26.952 1.00 31.96 240 GLU A CA 1
ATOM 1938 C C . GLU A 1 240 ? 20.961 6.957 26.980 1.00 31.37 240 GLU A C 1
ATOM 1939 O O . GLU A 1 240 ? 20.030 6.454 26.325 1.00 32.37 240 GLU A O 1
ATOM 1945 N N . VAL A 1 241 ? 20.834 8.071 27.721 1.00 31.10 241 VAL A N 1
ATOM 1946 C CA . VAL A 1 241 ? 19.601 8.850 27.781 1.00 31.31 241 VAL A CA 1
ATOM 1947 C C . VAL A 1 241 ? 19.383 9.574 26.440 1.00 30.83 241 VAL A C 1
ATOM 1948 O O . VAL A 1 241 ? 18.317 9.481 25.859 1.00 31.30 241 VAL A O 1
ATOM 1952 N N . ILE A 1 242 ? 20.421 10.244 25.946 1.00 30.51 242 ILE A N 1
ATOM 1953 C CA . ILE A 1 242 ? 20.382 10.868 24.638 1.00 30.57 242 ILE A CA 1
ATOM 1954 C C . ILE A 1 242 ? 19.926 9.868 23.564 1.00 29.88 242 ILE A C 1
ATOM 1955 O O . ILE A 1 242 ? 19.006 10.177 22.785 1.00 30.34 242 ILE A O 1
ATOM 1960 N N . ALA A 1 243 ? 20.540 8.680 23.558 1.00 29.60 243 ALA A N 1
ATOM 1961 C CA . ALA A 1 243 ? 20.301 7.653 22.544 1.00 29.68 243 ALA A CA 1
ATOM 1962 C C . ALA A 1 243 ? 18.816 7.260 22.448 1.00 29.16 243 ALA A C 1
ATOM 1963 O O . ALA A 1 243 ? 18.359 6.906 21.367 1.00 28.67 243 ALA A O 1
ATOM 1965 N N . LEU A 1 244 ? 18.099 7.287 23.575 1.00 29.27 244 LEU A N 1
ATOM 1966 C CA . LEU A 1 244 ? 16.648 6.967 23.603 1.00 29.48 244 LEU A CA 1
ATOM 1967 C C . LEU A 1 244 ? 15.832 7.813 22.618 1.00 29.95 244 LEU A C 1
ATOM 1968 O O . LEU A 1 244 ? 14.856 7.323 22.039 1.00 28.34 244 LEU A O 1
ATOM 1973 N N . PHE A 1 245 ? 16.216 9.089 22.482 1.00 30.38 245 PHE A N 1
ATOM 1974 C CA . PHE A 1 245 ? 15.478 10.051 21.638 1.00 31.23 245 PHE A CA 1
ATOM 1975 C C . PHE A 1 245 ? 16.044 10.159 20.223 1.00 31.98 245 PHE A C 1
ATOM 1976 O O . PHE A 1 245 ? 15.699 11.087 19.490 1.00 32.81 245 PHE A O 1
ATOM 1984 N N . GLN A 1 246 ? 16.861 9.186 19.811 1.00 32.21 246 GLN A N 1
ATOM 1985 C CA . GLN A 1 246 ? 17.396 9.145 18.443 1.00 33.24 246 GLN A CA 1
ATOM 1986 C C . GLN A 1 246 ? 16.905 7.915 17.663 1.00 33.40 246 GLN A C 1
ATOM 1987 O O . GLN A 1 246 ? 17.496 7.528 16.647 1.00 32.81 246 GLN A O 1
ATOM 1993 N N . TRP A 1 247 ? 15.777 7.361 18.105 1.00 34.25 247 TRP A N 1
ATOM 1994 C CA . TRP A 1 247 ? 15.205 6.157 17.507 1.00 34.90 247 TRP A CA 1
ATOM 1995 C C . TRP A 1 247 ? 14.647 6.405 16.091 1.00 34.85 247 TRP A C 1
ATOM 1996 O O . TRP A 1 247 ? 14.920 5.605 15.176 1.00 34.76 247 TRP A O 1
ATOM 2007 N N . ARG A 1 248 ? 13.893 7.494 15.892 1.00 34.64 248 ARG A N 1
ATOM 2008 C CA . ARG A 1 248 ? 13.360 7.828 14.539 1.00 35.51 248 ARG A CA 1
ATOM 2009 C C . ARG A 1 248 ? 14.352 8.603 13.659 1.00 35.08 248 ARG A C 1
ATOM 2010 O O . ARG A 1 248 ? 15.142 9.407 14.157 1.00 35.16 248 ARG A O 1
ATOM 2018 N N . GLY A 1 249 ? 14.217 8.405 12.344 1.00 34.52 249 GLY A N 1
ATOM 2019 C CA . GLY A 1 249 ? 15.039 9.050 11.297 1.00 34.13 249 GLY A CA 1
ATOM 2020 C C A GLY A 1 249 ? 14.752 10.553 11.416 0.50 33.40 249 GLY A C 1
ATOM 2021 C C B GLY A 1 249 ? 15.730 10.414 11.278 0.50 33.81 249 GLY A C 1
ATOM 2022 O O A GLY A 1 249 ? 13.595 10.947 11.566 0.50 32.09 249 GLY A O 1
ATOM 2023 O O B GLY A 1 249 ? 16.933 10.466 11.026 0.50 33.85 249 GLY A O 1
ATOM 2024 N N A GLY A 1 250 ? 15.778 11.389 11.352 0.50 33.45 250 GLY A N 1
ATOM 2025 N N B GLY A 1 250 ? 15.027 11.507 11.513 0.50 34.02 250 GLY A N 1
ATOM 2026 C CA . GLY A 1 250 ? 15.646 12.856 11.520 1.00 33.50 250 GLY A CA 1
ATOM 2027 C C . GLY A 1 250 ? 16.015 13.400 12.900 1.00 33.87 250 GLY A C 1
ATOM 2028 O O . GLY A 1 250 ? 16.244 14.618 13.068 1.00 34.83 250 GLY A O 1
ATOM 2029 N N . CYS A 1 251 ? 16.078 12.519 13.901 1.00 31.99 251 CYS A N 1
ATOM 2030 C CA . CYS A 1 251 ? 16.266 12.933 15.283 1.00 32.09 251 CYS A CA 1
ATOM 2031 C C . CYS A 1 251 ? 17.748 13.006 15.645 1.00 32.14 251 CYS A C 1
ATOM 2032 O O . CYS A 1 251 ? 18.218 12.308 16.551 1.00 32.35 251 CYS A O 1
ATOM 2035 N N . ARG A 1 252 ? 18.453 13.887 14.919 1.00 32.32 252 ARG A N 1
ATOM 2036 C CA . ARG A 1 252 ? 19.897 14.141 15.031 1.00 32.38 252 ARG A CA 1
ATOM 2037 C C . ARG A 1 252 ? 20.118 15.633 14.749 1.00 31.86 252 ARG A C 1
ATOM 2038 O O . ARG A 1 252 ? 19.296 16.230 14.047 1.00 31.45 252 ARG A O 1
ATOM 2046 N N . PRO A 1 253 ? 21.220 16.233 15.223 1.00 31.26 253 PRO A N 1
ATOM 2047 C CA . PRO A 1 253 ? 21.585 17.607 14.806 1.00 30.42 253 PRO A CA 1
ATOM 2048 C C . PRO A 1 253 ? 21.936 17.764 13.328 1.00 29.17 253 PRO A C 1
ATOM 2049 O O . PRO A 1 253 ? 22.412 16.813 12.693 1.00 27.54 253 PRO A O 1
ATOM 2053 N N . PRO A 1 254 ? 21.774 18.970 12.788 1.00 28.51 254 PRO A N 1
ATOM 2054 C CA . PRO A 1 254 ? 22.369 19.280 11.469 1.00 28.71 254 PRO A CA 1
ATOM 2055 C C . PRO A 1 254 ? 23.855 19.615 11.638 1.00 27.75 254 PRO A C 1
ATOM 2056 O O . PRO A 1 254 ? 24.633 19.454 10.695 1.00 30.47 254 PRO A O 1
#

B-factor: mean 32.85, std 5.65, range [16.03, 64.13]

CATH classification: 1.10.1670.10 (+1 more: 1.10.340.30)